Protein AF-A0A517XN67-F1 (afdb_monomer_lite)

Secondary structure (DSSP, 8-state):
----------------------------TT-EEEEETTEEEEE-TTS-HHHHHHHHHHHHHTTSSSSS--EEEEEEETTEEEEEEE--TTHHHHS-HHHHHHHHHHHHHHHSTT--EEEEEE-TT--EEEEE-----PPBP-EEEEEEE-TTSSSEEEEEEE-SSS-EEEEEEEE-TTT--EEEEEEEE-TT-EEEESGGGT----TT-EEEEE-TTSBPEEEE--

Structure (mmCIF, N/CA/C/O backbone):
data_AF-A0A517XN67-F1
#
_entry.id   AF-A0A517XN67-F1
#
loop_
_atom_site.group_PDB
_atom_site.id
_atom_site.type_symbol
_atom_site.label_atom_id
_atom_site.label_alt_id
_atom_site.label_comp_id
_atom_site.label_asym_id
_atom_site.label_entity_id
_atom_site.label_seq_id
_atom_site.pdbx_PDB_ins_code
_atom_site.Cartn_x
_atom_site.Cartn_y
_atom_site.Cartn_z
_atom_site.occupancy
_atom_site.B_iso_or_equiv
_atom_site.auth_seq_id
_atom_site.auth_comp_id
_atom_site.auth_asym_id
_atom_site.auth_atom_id
_atom_site.pdbx_PDB_model_num
ATOM 1 N N . MET A 1 1 ? -72.850 -42.204 54.762 1.00 41.69 1 MET A N 1
ATOM 2 C CA . MET A 1 1 ? -71.587 -41.624 54.257 1.00 41.69 1 MET A CA 1
ATOM 3 C C . MET A 1 1 ? -71.914 -40.260 53.651 1.00 41.69 1 MET A C 1
ATOM 5 O O . MET A 1 1 ? -72.648 -40.210 52.680 1.00 41.69 1 MET A O 1
ATOM 9 N N . THR A 1 2 ? -71.813 -39.203 54.468 1.00 39.69 2 THR A N 1
ATOM 10 C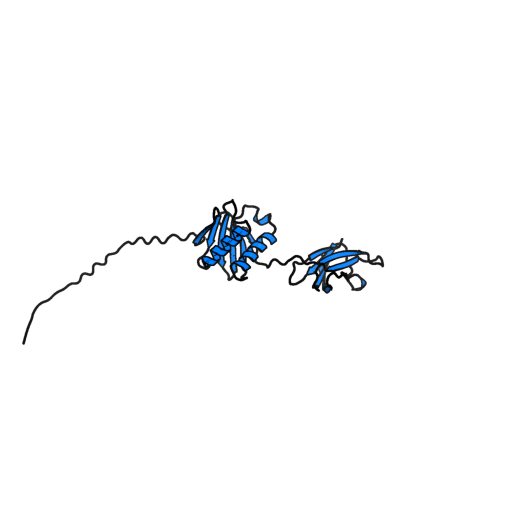 CA . THR A 1 2 ? -70.789 -38.121 54.404 1.00 39.69 2 THR A CA 1
ATOM 11 C C . THR A 1 2 ? -71.062 -37.097 53.288 1.00 39.69 2 THR A C 1
ATOM 13 O O . THR A 1 2 ? -70.914 -37.424 52.125 1.00 39.69 2 THR A O 1
ATOM 16 N N . ARG A 1 3 ? -71.603 -35.914 53.660 1.00 39.56 3 ARG A N 1
ATOM 17 C CA . ARG A 1 3 ? -70.968 -34.558 53.626 1.00 39.56 3 ARG A CA 1
ATOM 18 C C . ARG A 1 3 ? -70.771 -33.989 52.203 1.00 39.56 3 ARG A C 1
ATOM 20 O O . ARG A 1 3 ? -70.403 -34.718 51.311 1.00 39.56 3 ARG A O 1
ATOM 27 N N . ALA A 1 4 ? -70.885 -32.699 51.899 1.00 45.12 4 ALA A N 1
ATOM 28 C CA . ALA A 1 4 ? -71.257 -31.480 52.610 1.00 45.12 4 ALA A CA 1
ATOM 29 C C . ALA A 1 4 ? -71.407 -30.355 51.558 1.00 45.12 4 ALA A C 1
ATOM 31 O O . ALA A 1 4 ? -70.958 -30.469 50.423 1.00 45.12 4 ALA A O 1
ATOM 32 N N . ARG A 1 5 ? -72.051 -29.268 51.980 1.00 47.53 5 ARG A N 1
ATOM 33 C CA . ARG A 1 5 ? -72.329 -28.021 51.258 1.00 47.53 5 ARG A CA 1
ATOM 34 C C . ARG A 1 5 ? -71.080 -27.131 51.033 1.00 47.53 5 ARG A C 1
ATOM 36 O O . ARG A 1 5 ? -70.172 -27.175 51.857 1.00 47.53 5 ARG A O 1
ATOM 43 N N . ARG A 1 6 ? -71.253 -26.156 50.112 1.00 45.59 6 ARG A N 1
ATOM 44 C CA . ARG A 1 6 ? -70.823 -24.720 50.142 1.00 45.59 6 ARG A CA 1
ATOM 45 C C . ARG A 1 6 ? -69.558 -24.279 49.347 1.00 45.59 6 ARG A C 1
ATOM 47 O O . ARG A 1 6 ? -68.792 -25.140 48.943 1.00 45.59 6 ARG A O 1
ATOM 54 N N . PRO A 1 7 ? -69.429 -22.966 49.006 1.00 56.06 7 PRO A N 1
ATOM 55 C CA . PRO A 1 7 ? -69.171 -22.481 47.640 1.00 56.06 7 PRO A CA 1
ATOM 56 C C . PRO A 1 7 ? -67.960 -21.515 47.527 1.00 56.06 7 PRO A C 1
ATOM 58 O O . PRO A 1 7 ? -67.263 -21.283 48.504 1.00 56.06 7 PRO A O 1
ATOM 61 N N . ALA A 1 8 ? -67.822 -20.887 46.349 1.00 44.47 8 ALA A N 1
ATOM 62 C CA . ALA A 1 8 ? -67.200 -19.578 46.087 1.00 44.47 8 ALA A CA 1
ATOM 63 C C . ALA A 1 8 ? -65.688 -19.400 46.338 1.00 44.47 8 ALA A C 1
ATOM 65 O O . ALA A 1 8 ? -65.231 -19.350 47.472 1.00 44.47 8 ALA A O 1
ATOM 66 N N . ALA A 1 9 ? -64.949 -19.104 45.264 1.00 45.00 9 ALA A N 1
ATOM 67 C CA . ALA A 1 9 ? -63.814 -18.181 45.313 1.00 45.00 9 ALA A CA 1
ATOM 68 C C . ALA A 1 9 ? -63.556 -17.596 43.913 1.00 45.00 9 ALA A C 1
ATOM 70 O O . ALA A 1 9 ? -62.975 -18.238 43.042 1.00 45.00 9 ALA A O 1
ATOM 71 N N . LEU A 1 10 ? -64.033 -16.364 43.716 1.00 46.56 10 LEU A N 1
ATOM 72 C CA . LEU A 1 10 ? -63.522 -15.417 42.729 1.00 46.56 10 LEU A CA 1
ATOM 73 C C . LEU A 1 10 ? -62.012 -15.252 42.984 1.00 46.56 10 LEU A C 1
ATOM 75 O O . LEU A 1 10 ? -61.639 -14.833 44.079 1.00 46.56 10 LEU A O 1
ATOM 79 N N . LEU A 1 11 ? -61.155 -15.530 42.000 1.00 41.28 11 LEU A N 1
ATOM 80 C CA . LEU A 1 11 ? -59.767 -15.064 42.026 1.00 41.28 11 LEU A CA 1
ATOM 81 C C . LEU A 1 11 ? -59.618 -13.927 41.015 1.00 41.28 11 LEU A C 1
ATOM 83 O O . LEU A 1 11 ? -59.487 -14.132 39.811 1.00 41.28 11 LEU A O 1
ATOM 87 N N . LEU A 1 12 ? -59.688 -12.712 41.549 1.00 42.53 12 LEU A N 1
ATOM 88 C CA . LEU A 1 12 ? -59.342 -11.471 40.877 1.00 42.53 12 LEU A CA 1
ATOM 89 C C . LEU A 1 12 ? -57.806 -11.406 40.799 1.00 42.53 12 LEU A C 1
ATOM 91 O O . LEU A 1 12 ? -57.145 -11.048 41.772 1.00 42.53 12 LEU A O 1
ATOM 95 N N . ALA A 1 13 ? -57.223 -11.807 39.669 1.00 44.38 13 ALA A N 1
ATOM 96 C CA . ALA A 1 13 ? -55.797 -11.622 39.421 1.00 44.38 13 ALA A CA 1
ATOM 97 C C . ALA A 1 13 ? -55.542 -10.158 39.034 1.00 44.38 13 ALA A C 1
ATOM 99 O O . ALA A 1 13 ? -55.806 -9.726 37.912 1.00 44.38 13 ALA A O 1
ATOM 100 N N . LEU A 1 14 ? -55.067 -9.391 40.012 1.00 42.25 14 LEU A N 1
ATOM 101 C CA . LEU A 1 14 ? -54.621 -8.011 39.882 1.00 42.25 14 LEU A CA 1
ATOM 102 C C . LEU A 1 14 ? -53.356 -7.970 39.001 1.00 42.25 14 LEU A C 1
ATOM 104 O O . LEU A 1 14 ? 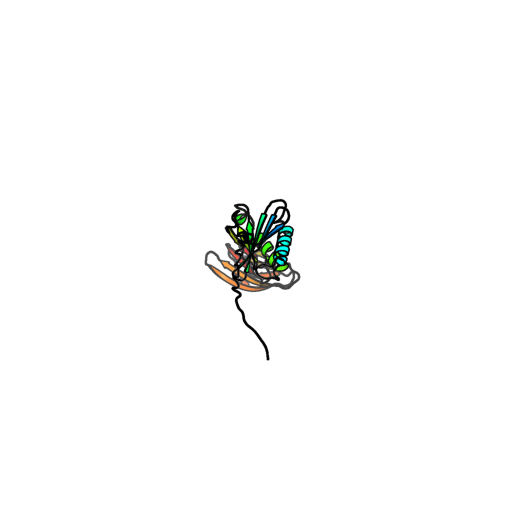-52.267 -8.326 39.449 1.00 42.25 14 LEU A O 1
ATOM 108 N N . LEU A 1 15 ? -53.498 -7.562 37.737 1.00 46.81 15 LEU A N 1
ATOM 109 C CA . LEU A 1 15 ? -52.374 -7.324 36.829 1.00 46.81 15 LEU A CA 1
ATOM 110 C C . LEU A 1 15 ? -51.690 -6.003 37.230 1.00 46.81 15 LEU A C 1
ATOM 112 O O . LEU A 1 15 ? -52.134 -4.916 36.861 1.00 46.81 15 LEU A O 1
ATOM 116 N N . LEU A 1 16 ? -50.623 -6.087 38.024 1.00 45.16 16 LEU A N 1
ATOM 117 C CA . LEU A 1 16 ? -49.748 -4.951 38.316 1.00 45.16 16 LEU A CA 1
ATOM 118 C C . LEU A 1 16 ? -48.910 -4.630 37.069 1.00 45.16 16 LEU A C 1
ATOM 120 O O . LEU A 1 16 ? -47.890 -5.262 36.800 1.00 45.16 16 LEU A O 1
ATOM 124 N N . LEU A 1 17 ? -49.353 -3.629 36.308 1.00 50.56 17 LEU A N 1
ATOM 125 C CA . LEU A 1 17 ? -48.533 -2.901 35.342 1.00 50.56 17 LEU A CA 1
ATOM 126 C C . LEU A 1 17 ? -47.424 -2.167 36.106 1.00 50.56 17 LEU A C 1
ATOM 128 O O . LEU A 1 17 ? -47.655 -1.100 36.670 1.00 50.56 17 LEU A O 1
ATOM 132 N N . ALA A 1 18 ? -46.219 -2.730 36.129 1.00 49.69 18 ALA A N 1
ATOM 133 C CA . ALA A 1 18 ? -45.030 -1.970 36.483 1.00 49.69 18 ALA A CA 1
ATOM 134 C C . ALA A 1 18 ? -44.578 -1.168 35.247 1.00 49.69 18 ALA A C 1
ATOM 136 O O . ALA A 1 18 ? -44.179 -1.782 34.254 1.00 49.69 18 ALA A O 1
ATOM 137 N N . PRO A 1 19 ? -44.579 0.179 35.270 1.00 48.94 19 PRO A N 1
ATOM 138 C CA . PRO A 1 19 ? -43.849 0.969 34.291 1.00 48.94 19 PRO A CA 1
ATOM 139 C C . PRO A 1 19 ? -42.363 0.904 34.659 1.00 48.94 19 PRO A C 1
ATOM 141 O O . PRO A 1 19 ? -41.779 1.834 35.211 1.00 48.94 19 PRO A O 1
ATOM 144 N N . GLY A 1 20 ? -41.744 -0.241 34.378 1.00 41.66 20 GLY A N 1
ATOM 145 C CA . GLY A 1 20 ? -40.298 -0.332 34.305 1.00 41.66 20 GLY A CA 1
ATOM 146 C C . GLY A 1 20 ? -39.856 0.441 33.073 1.00 41.66 20 GLY A C 1
ATOM 147 O O . GLY A 1 20 ? -39.854 -0.105 31.973 1.00 41.66 20 GLY A O 1
ATOM 148 N N . CYS A 1 21 ? -39.516 1.718 33.254 1.00 40.94 21 CYS A N 1
ATOM 149 C CA . CYS A 1 21 ? -38.735 2.503 32.307 1.00 40.94 21 CYS A CA 1
ATOM 150 C C . CYS A 1 21 ? -37.410 1.779 32.040 1.00 40.94 21 CYS A C 1
ATOM 152 O O . CYS A 1 21 ? -36.381 2.090 32.636 1.00 40.94 21 CYS A O 1
ATOM 154 N N . ASN A 1 22 ? -37.432 0.808 31.132 1.00 42.47 22 ASN A N 1
ATOM 155 C CA . ASN A 1 22 ? -36.242 0.207 30.570 1.00 42.47 22 ASN A CA 1
ATOM 156 C C . ASN A 1 22 ? -35.691 1.207 29.547 1.00 42.47 22 ASN A C 1
ATOM 158 O O . ASN A 1 22 ? -35.909 1.080 28.344 1.00 42.47 22 ASN A O 1
ATOM 162 N N . ARG A 1 23 ? -35.038 2.274 30.029 1.00 44.88 23 ARG A N 1
ATOM 163 C CA . ARG A 1 23 ? -34.132 3.046 29.178 1.00 44.88 23 ARG A CA 1
ATOM 164 C C . ARG A 1 23 ? -32.960 2.123 28.885 1.00 44.88 23 ARG A C 1
ATOM 166 O O . ARG A 1 23 ? -31.988 2.094 29.634 1.00 44.88 23 ARG A O 1
ATOM 173 N N . SER A 1 24 ? -33.079 1.354 27.806 1.00 48.66 24 SER A N 1
ATOM 174 C CA . SER A 1 24 ? -31.923 0.769 27.145 1.00 48.66 24 SER A CA 1
ATOM 175 C C . SER A 1 24 ? -30.873 1.878 27.008 1.00 48.66 24 SER A C 1
ATOM 177 O O . SER A 1 24 ? -31.243 2.985 26.593 1.00 48.66 24 SER A O 1
ATOM 179 N N . PRO A 1 25 ? -29.606 1.645 27.393 1.00 50.12 25 PRO A N 1
ATOM 180 C CA . PRO A 1 25 ? -28.555 2.615 27.139 1.00 50.12 25 PRO A CA 1
ATOM 181 C C . PRO A 1 25 ? -28.611 2.932 25.648 1.00 50.12 25 PRO A C 1
ATOM 183 O O . PRO A 1 25 ? -28.535 2.017 24.829 1.00 50.12 25 PRO A O 1
ATOM 186 N N . GLN A 1 26 ? -28.863 4.196 25.297 1.00 48.28 26 GLN A N 1
ATOM 187 C CA . GLN A 1 26 ? -28.894 4.604 23.898 1.00 48.28 26 GLN A CA 1
ATOM 188 C C . GLN A 1 26 ? -27.535 4.237 23.310 1.00 48.28 26 GLN A C 1
ATOM 190 O O . GLN A 1 26 ? -26.511 4.786 23.718 1.00 48.28 26 GLN A O 1
ATOM 195 N N . ALA A 1 27 ? -27.528 3.247 22.418 1.00 60.19 27 ALA A N 1
ATOM 196 C CA . ALA A 1 27 ? -26.329 2.852 21.709 1.00 60.19 27 ALA A CA 1
ATOM 197 C C . ALA A 1 27 ? -25.818 4.091 20.974 1.00 60.19 27 ALA A C 1
ATOM 199 O O . ALA A 1 27 ? -26.569 4.733 20.236 1.00 60.19 27 ALA A O 1
ATOM 200 N N . HIS A 1 28 ? -24.562 4.463 21.219 1.00 71.94 28 HIS A N 1
ATOM 201 C CA . HIS A 1 28 ? -23.949 5.559 20.484 1.00 71.94 28 HIS A CA 1
ATOM 202 C C . HIS A 1 28 ? -24.027 5.223 18.983 1.00 71.94 28 HIS A C 1
ATOM 204 O O . HIS A 1 28 ? -23.817 4.058 18.634 1.00 71.94 28 HIS A O 1
ATOM 210 N N . PRO A 1 29 ? -24.289 6.182 18.076 1.00 83.06 29 PRO A N 1
ATOM 211 C CA . PRO A 1 29 ? -24.413 5.892 16.641 1.00 83.06 29 PRO A CA 1
ATOM 212 C C . PRO A 1 29 ? -23.195 5.170 16.042 1.00 83.06 29 PRO A C 1
ATOM 214 O O . PRO A 1 29 ? -23.303 4.492 15.025 1.00 83.06 29 PRO A O 1
ATOM 217 N N . LEU A 1 30 ? -22.033 5.302 16.690 1.00 88.44 30 LEU A N 1
ATOM 218 C CA . LEU A 1 30 ? -20.778 4.662 16.291 1.00 88.44 30 LEU A CA 1
ATOM 219 C C . LEU A 1 30 ? -20.569 3.251 16.879 1.00 88.44 30 LEU A C 1
ATOM 221 O O . LEU A 1 30 ? -19.612 2.576 16.504 1.00 88.44 30 LEU A O 1
ATOM 225 N N . GLY A 1 31 ? -21.446 2.794 17.774 1.00 92.31 31 GLY A N 1
ATOM 226 C CA . GLY A 1 31 ? -21.342 1.514 18.471 1.00 92.31 31 GLY A CA 1
ATOM 227 C C . GLY A 1 31 ? -20.780 1.634 19.890 1.00 92.31 31 GLY A C 1
ATOM 228 O O . GLY A 1 31 ? -20.933 2.654 20.562 1.00 92.31 31 GLY A O 1
ATOM 229 N N . ASN A 1 32 ? -20.145 0.566 20.362 1.00 94.94 32 ASN A N 1
ATOM 230 C CA . ASN A 1 32 ? -19.577 0.488 21.703 1.00 94.94 32 ASN A CA 1
ATOM 231 C C . ASN A 1 32 ? -18.291 1.309 21.788 1.00 94.94 32 ASN A C 1
ATOM 233 O O . ASN A 1 32 ? -17.464 1.264 20.882 1.00 94.94 32 ASN A O 1
ATOM 237 N N . ARG A 1 33 ? -18.111 2.044 22.886 1.00 95.56 33 ARG A N 1
ATOM 238 C CA . ARG A 1 33 ? -16.957 2.923 23.098 1.00 95.56 33 ARG A CA 1
ATOM 239 C C . ARG A 1 33 ? -15.869 2.225 23.914 1.00 95.56 33 ARG A C 1
ATOM 241 O O . ARG A 1 33 ? -16.138 1.733 25.006 1.00 95.56 33 ARG A O 1
ATOM 248 N N . LEU A 1 34 ? -14.635 2.279 23.424 1.00 95.56 34 LEU A N 1
ATOM 249 C CA . LEU A 1 34 ? -13.415 1.841 24.094 1.00 95.56 34 LEU A CA 1
ATOM 250 C C . LEU A 1 34 ? -12.466 3.045 24.277 1.00 95.56 34 LEU A C 1
ATOM 252 O O . LEU A 1 34 ? -11.892 3.529 23.299 1.00 95.56 34 LEU A O 1
ATOM 256 N N . PRO A 1 35 ? -12.291 3.565 25.505 1.00 94.69 35 PRO A N 1
ATOM 257 C CA . PRO A 1 35 ? -11.362 4.663 25.759 1.00 94.69 35 PRO A CA 1
ATOM 258 C C . PRO A 1 35 ? -9.900 4.193 25.681 1.00 94.69 35 PRO A C 1
ATOM 260 O O . PRO A 1 35 ? -9.546 3.146 26.223 1.00 94.69 35 PRO A O 1
ATOM 263 N N . VAL A 1 36 ? -9.034 4.992 25.050 1.00 93.38 36 VAL A N 1
ATOM 264 C CA . VAL A 1 36 ? -7.599 4.711 24.877 1.00 93.38 36 VAL A CA 1
ATOM 265 C C . VAL A 1 36 ? -6.790 5.970 25.206 1.00 93.38 36 VAL A C 1
ATOM 267 O O . VAL A 1 36 ? -6.383 6.737 24.333 1.00 93.38 36 VAL A O 1
ATOM 270 N N . GLY A 1 37 ? -6.555 6.204 26.499 1.00 90.62 37 GLY A N 1
ATOM 271 C CA . GLY A 1 37 ? -5.912 7.436 26.967 1.00 90.62 37 GLY A CA 1
ATOM 272 C C . GLY A 1 37 ? -6.782 8.658 26.662 1.00 90.62 37 GLY A C 1
ATOM 273 O O . GLY A 1 37 ? -7.918 8.725 27.122 1.00 90.62 37 GLY A O 1
ATOM 274 N N . VAL A 1 38 ? -6.253 9.606 25.883 1.00 93.00 38 VAL A N 1
ATOM 275 C CA . VAL A 1 38 ? -6.995 10.793 25.406 1.00 93.00 38 VAL A CA 1
ATOM 276 C C . VAL A 1 38 ? -7.777 10.546 24.111 1.00 93.00 38 VAL A C 1
ATOM 278 O O . VAL A 1 38 ? -8.528 11.412 23.677 1.00 93.00 38 VAL A O 1
ATOM 281 N N . SER A 1 39 ? -7.576 9.390 23.476 1.00 95.31 39 SER A N 1
ATOM 282 C CA . SER A 1 39 ? -8.259 8.981 22.247 1.00 95.31 39 SER A CA 1
ATOM 283 C C . SER A 1 39 ? -9.386 7.997 22.550 1.00 95.31 39 SER A C 1
ATOM 285 O O . SER A 1 39 ? -9.465 7.421 23.639 1.00 95.31 39 SER A O 1
ATOM 287 N N . GLU A 1 40 ? -10.257 7.772 21.575 1.00 95.62 40 GLU A N 1
ATOM 288 C CA . GLU A 1 40 ? -11.356 6.822 21.697 1.00 95.62 40 GLU A CA 1
ATOM 289 C C . GLU A 1 40 ? -11.547 6.001 20.426 1.00 95.62 40 GLU A C 1
ATOM 291 O O . GLU A 1 40 ? -11.456 6.502 19.304 1.00 95.62 40 GLU A O 1
ATOM 296 N N . LEU A 1 41 ? -11.807 4.711 20.626 1.00 97.25 41 LEU A N 1
ATOM 297 C CA . LEU A 1 41 ? -12.141 3.769 19.574 1.00 97.25 41 LEU A CA 1
ATOM 298 C C . LEU A 1 41 ? -13.586 3.316 19.759 1.00 97.25 41 LEU A C 1
ATOM 300 O O . LEU A 1 41 ? -13.954 2.829 20.824 1.00 97.25 41 LEU A O 1
ATOM 304 N N . TYR A 1 42 ? -14.396 3.434 18.720 1.00 97.62 42 TYR A N 1
ATOM 305 C CA . TYR A 1 42 ? -15.724 2.841 18.667 1.00 97.62 42 TYR A CA 1
ATOM 306 C C . TYR A 1 42 ? -15.689 1.526 17.893 1.00 97.62 42 TYR A C 1
ATOM 308 O O . TYR A 1 42 ? -14.871 1.354 16.990 1.00 97.62 42 TYR A O 1
ATOM 316 N N . PHE A 1 43 ? -16.579 0.594 18.211 1.00 97.06 43 PHE A N 1
ATOM 317 C CA . PHE A 1 43 ? -16.726 -0.639 17.444 1.00 97.06 43 PHE A CA 1
ATOM 318 C C . PHE A 1 43 ? -18.184 -1.088 17.348 1.00 97.06 43 PHE A C 1
ATOM 320 O O . PHE A 1 43 ? -18.965 -0.946 18.293 1.00 97.06 43 PHE A O 1
ATOM 327 N N . THR A 1 44 ? -18.568 -1.605 16.182 1.00 95.94 44 THR A N 1
ATOM 328 C CA . THR A 1 44 ? -19.918 -2.133 15.936 1.00 95.94 44 THR A CA 1
ATOM 329 C C . THR A 1 44 ? -20.105 -3.515 16.560 1.00 95.94 44 THR A C 1
ATOM 331 O O . THR A 1 44 ? -19.137 -4.169 16.935 1.00 95.94 44 THR A O 1
ATOM 334 N N . ALA A 1 45 ? -21.353 -3.986 16.647 1.00 93.38 45 ALA A N 1
ATOM 335 C CA . ALA A 1 45 ? -21.676 -5.292 17.231 1.00 93.38 45 ALA A CA 1
ATOM 336 C C . ALA A 1 45 ? -20.999 -6.481 16.516 1.00 93.38 45 ALA A C 1
ATOM 338 O O . ALA A 1 45 ? -20.740 -7.497 17.151 1.00 93.38 45 ALA A O 1
ATOM 339 N N . ASP A 1 46 ? -20.670 -6.330 15.229 1.00 93.25 46 ASP A N 1
ATOM 340 C CA . ASP A 1 46 ? -19.990 -7.345 14.410 1.00 93.25 46 ASP A CA 1
ATOM 341 C C . ASP A 1 46 ? -18.469 -7.440 14.649 1.00 93.25 46 ASP A C 1
ATOM 343 O O . ASP A 1 46 ? -17.771 -8.160 13.936 1.00 93.25 46 ASP A O 1
ATOM 347 N N . VAL A 1 47 ? -17.931 -6.684 15.609 1.00 95.81 47 VAL A N 1
ATOM 348 C CA . VAL A 1 47 ? -16.514 -6.710 15.987 1.00 95.81 47 VAL A CA 1
ATOM 349 C C . VAL A 1 47 ? -16.409 -7.163 17.436 1.00 95.81 47 VAL A C 1
ATOM 351 O O . VAL A 1 47 ? -17.016 -6.565 18.328 1.00 95.81 47 VAL A O 1
ATOM 354 N N . GLU A 1 48 ? -15.624 -8.210 17.688 1.00 95.44 48 GLU A N 1
ATOM 355 C CA . GLU A 1 48 ? -15.418 -8.690 19.050 1.00 95.44 48 GLU A CA 1
ATOM 356 C C . GLU A 1 48 ? -14.677 -7.633 19.892 1.00 95.44 48 GLU A C 1
ATOM 358 O O . GLU A 1 48 ? -13.729 -7.003 19.410 1.00 95.44 48 GLU A O 1
ATOM 363 N N . PRO A 1 49 ? -15.038 -7.439 21.176 1.00 95.88 49 PRO A N 1
ATOM 364 C CA . PRO A 1 49 ? -14.350 -6.479 22.040 1.00 95.88 49 PRO A CA 1
ATOM 365 C C . PRO A 1 49 ? -12.839 -6.728 22.164 1.00 95.88 49 PRO A C 1
ATOM 367 O O . PRO A 1 49 ? -12.067 -5.779 22.305 1.00 95.88 49 PRO A O 1
ATOM 370 N N . ALA A 1 50 ? -12.412 -7.995 22.099 1.00 96.25 50 ALA A N 1
ATOM 371 C CA . ALA A 1 50 ? -11.000 -8.368 22.114 1.00 96.25 50 ALA A CA 1
ATOM 372 C C . ALA A 1 50 ? -10.265 -7.854 20.865 1.00 96.25 50 ALA A C 1
ATOM 374 O O . ALA A 1 50 ? -9.195 -7.254 20.991 1.00 96.25 50 ALA A O 1
ATOM 375 N N . ASP A 1 51 ? -10.874 -8.002 19.686 1.00 96.69 51 ASP A N 1
ATOM 376 C CA . ASP A 1 51 ? -10.326 -7.491 18.429 1.00 96.69 51 ASP A CA 1
ATOM 377 C C . ASP A 1 51 ? -10.270 -5.961 18.438 1.00 96.69 51 ASP A C 1
ATOM 379 O O . ASP A 1 51 ? -9.246 -5.380 18.086 1.00 96.69 51 ASP A O 1
ATOM 383 N N . ALA A 1 52 ? -11.321 -5.287 18.920 1.00 96.94 52 ALA A N 1
ATOM 384 C CA . ALA A 1 52 ? -11.314 -3.831 19.084 1.00 96.94 52 ALA A CA 1
ATOM 385 C C . ALA A 1 52 ? -10.173 -3.364 20.012 1.00 96.94 52 ALA A C 1
ATOM 387 O O . ALA A 1 52 ? -9.485 -2.383 19.719 1.00 96.94 52 ALA A O 1
ATOM 388 N N . GLY A 1 53 ? -9.916 -4.100 21.098 1.00 97.19 53 GLY A N 1
ATOM 389 C CA . GLY A 1 53 ? -8.767 -3.871 21.975 1.00 97.19 53 GLY A CA 1
ATOM 390 C C . GLY A 1 53 ? -7.421 -4.030 21.261 1.00 97.19 53 GLY A C 1
ATOM 391 O O . GLY A 1 53 ? -6.532 -3.190 21.427 1.00 97.19 53 GLY A O 1
ATOM 392 N N . ALA A 1 54 ? -7.279 -5.058 20.422 1.00 97.56 54 ALA A N 1
ATOM 393 C CA . ALA A 1 54 ? -6.083 -5.261 19.608 1.00 97.56 54 ALA A CA 1
ATOM 394 C C . ALA A 1 54 ? -5.880 -4.117 18.599 1.00 97.56 54 ALA A C 1
ATOM 396 O O . ALA A 1 54 ? -4.770 -3.593 18.484 1.00 97.56 54 ALA A O 1
ATOM 397 N N . VAL A 1 55 ? -6.951 -3.654 17.940 1.00 97.75 55 VAL A N 1
ATOM 398 C CA . VAL A 1 55 ? -6.885 -2.510 17.016 1.00 97.75 55 VAL A CA 1
ATOM 399 C C . VAL A 1 55 ? -6.423 -1.252 17.745 1.00 97.75 55 VAL A C 1
ATOM 401 O O . VAL A 1 55 ? -5.511 -0.572 17.277 1.00 97.75 55 VAL A O 1
ATOM 404 N N . ALA A 1 56 ? -6.986 -0.956 18.918 1.00 96.75 56 ALA A N 1
ATOM 405 C CA . ALA A 1 56 ? -6.555 0.176 19.737 1.00 96.75 56 ALA A CA 1
ATOM 406 C C . ALA A 1 56 ? -5.054 0.123 20.075 1.00 96.75 56 ALA A C 1
ATOM 408 O O . ALA A 1 56 ? -4.368 1.149 20.029 1.00 96.75 56 ALA A O 1
ATOM 409 N N . ALA A 1 57 ? -4.529 -1.066 20.387 1.00 96.50 57 ALA A N 1
ATOM 410 C CA . ALA A 1 57 ? -3.110 -1.261 20.668 1.00 96.50 57 ALA A CA 1
ATOM 411 C C . ALA A 1 57 ? -2.231 -0.995 19.432 1.00 96.50 57 ALA A C 1
ATOM 413 O O . ALA A 1 57 ? -1.207 -0.315 19.551 1.00 96.50 57 ALA A O 1
ATOM 414 N N . VAL A 1 58 ? -2.646 -1.460 18.247 1.00 96.62 58 VAL A N 1
ATOM 415 C CA . VAL A 1 58 ? -1.952 -1.178 16.978 1.00 96.62 58 VAL A CA 1
ATOM 416 C C . VAL A 1 58 ? -1.979 0.318 16.662 1.00 96.62 58 VAL A C 1
ATOM 418 O O . VAL A 1 58 ? -0.930 0.903 16.409 1.00 96.62 58 VAL A O 1
ATOM 421 N N . LEU A 1 59 ? -3.135 0.982 16.764 1.00 95.56 59 LEU A N 1
ATOM 422 C CA . LEU A 1 59 ? -3.256 2.424 16.498 1.00 95.56 59 LEU A CA 1
ATOM 423 C C . LEU A 1 59 ? -2.389 3.273 17.438 1.00 95.56 59 LEU A C 1
ATOM 425 O O . LEU A 1 59 ? -1.848 4.304 17.032 1.00 95.56 59 LEU A O 1
ATOM 429 N N . LYS A 1 60 ? -2.206 2.833 18.686 1.00 94.75 60 LYS A N 1
ATOM 430 C CA . LYS A 1 60 ? -1.266 3.454 19.625 1.00 94.75 60 LYS A CA 1
ATOM 431 C C . LYS A 1 60 ? 0.190 3.226 19.218 1.00 94.75 60 LYS A C 1
ATOM 433 O O . LYS A 1 60 ? 0.978 4.170 19.226 1.00 94.75 60 LYS A O 1
ATOM 438 N N . LYS A 1 61 ? 0.552 1.997 18.837 1.00 94.00 61 LYS A N 1
ATOM 439 C CA . LYS A 1 61 ? 1.905 1.641 18.370 1.00 94.00 61 LYS A CA 1
ATOM 440 C C . LYS A 1 61 ? 2.312 2.444 17.130 1.00 94.00 61 LYS A C 1
ATOM 442 O O . LYS A 1 61 ? 3.423 2.966 17.088 1.00 94.00 61 LYS A O 1
ATOM 447 N N . GLU A 1 62 ? 1.394 2.612 16.182 1.00 91.44 62 GLU A N 1
ATOM 448 C CA . GLU A 1 62 ? 1.584 3.396 14.952 1.00 91.44 62 GLU A CA 1
ATOM 449 C C . GLU A 1 62 ? 1.454 4.919 15.171 1.00 91.44 62 GLU A C 1
ATOM 451 O O . GLU A 1 62 ? 1.477 5.699 14.221 1.00 91.44 62 GLU A O 1
ATOM 456 N N . LYS A 1 63 ? 1.342 5.369 16.432 1.00 91.00 63 LYS A N 1
ATOM 457 C CA . LYS A 1 63 ? 1.268 6.783 16.843 1.00 91.00 63 LYS A CA 1
ATOM 458 C C . LYS A 1 63 ? 0.063 7.556 16.287 1.00 91.00 63 LYS A C 1
ATOM 460 O O . LYS A 1 63 ? 0.092 8.787 16.263 1.00 91.00 63 LYS A O 1
ATOM 465 N N . LEU A 1 64 ? -1.014 6.866 15.899 1.00 89.56 64 LEU A N 1
ATOM 466 C CA . LEU A 1 64 ? -2.308 7.511 15.631 1.00 89.56 64 LEU A CA 1
ATOM 467 C C . LEU A 1 64 ? -2.976 7.930 16.934 1.00 89.56 64 LEU A C 1
ATOM 469 O O . LEU A 1 64 ? -3.452 9.055 17.050 1.00 89.56 64 LEU A O 1
ATOM 473 N N . PHE A 1 65 ? -2.958 7.043 17.929 1.00 90.81 65 PHE A N 1
ATOM 474 C CA . PHE A 1 65 ? -3.354 7.367 19.295 1.00 90.81 65 PHE A CA 1
ATOM 475 C C . PHE A 1 65 ? -2.120 7.821 20.074 1.00 90.81 65 PHE A C 1
ATOM 477 O O . PHE A 1 65 ? -1.382 7.011 20.634 1.00 90.81 65 PHE A O 1
ATOM 484 N N . GLY A 1 66 ? -1.876 9.129 20.046 1.00 81.81 66 GLY A N 1
ATOM 485 C CA . GLY A 1 66 ? -0.783 9.788 20.761 1.00 81.81 66 GLY A CA 1
ATOM 486 C C . GLY A 1 66 ? -1.307 10.804 21.772 1.00 81.81 66 GLY A C 1
ATOM 487 O O . GLY A 1 66 ? -2.316 10.576 22.434 1.00 81.81 66 GLY A O 1
ATOM 488 N N . ASP A 1 67 ? -0.645 11.956 21.849 1.00 84.81 67 ASP A N 1
ATOM 489 C CA . ASP A 1 67 ? -0.970 13.016 22.818 1.00 84.81 67 ASP A CA 1
ATOM 490 C C . ASP A 1 67 ? -2.214 13.833 22.446 1.00 84.81 67 ASP A C 1
ATOM 492 O O . ASP A 1 67 ? -2.711 14.634 23.236 1.00 84.81 67 ASP A O 1
ATOM 496 N N . ARG A 1 68 ? -2.712 13.664 21.218 1.00 87.06 68 ARG A N 1
ATOM 497 C CA . ARG A 1 68 ? -3.891 14.374 20.719 1.00 87.06 68 ARG A CA 1
ATOM 498 C C . ARG A 1 68 ? -5.096 13.442 20.713 1.00 87.06 68 ARG A C 1
ATOM 500 O O . ARG A 1 68 ? -4.930 12.279 20.343 1.00 87.06 68 ARG A O 1
ATOM 507 N N . PRO A 1 69 ? -6.293 13.945 21.059 1.00 91.06 69 PRO A N 1
ATOM 508 C CA . PRO A 1 69 ? -7.505 13.154 20.963 1.00 91.06 69 PRO A CA 1
ATOM 509 C C . PRO A 1 69 ? -7.764 12.810 19.499 1.00 91.06 69 PRO A C 1
ATOM 511 O O . PRO A 1 69 ? -7.859 13.693 18.643 1.00 91.06 69 PRO A O 1
ATOM 514 N N . VAL A 1 70 ? -7.852 11.517 19.218 1.00 94.56 70 VAL A N 1
ATOM 515 C CA . VAL A 1 70 ? -8.278 10.987 17.928 1.00 94.56 70 VAL A CA 1
ATOM 516 C C . VAL A 1 70 ? -9.466 10.077 18.174 1.00 94.56 70 VAL A C 1
ATOM 518 O O . VAL A 1 70 ? -9.474 9.273 19.106 1.00 94.56 70 VAL A O 1
ATOM 521 N N . THR A 1 71 ? -10.464 10.217 17.313 1.00 96.38 71 THR A N 1
ATOM 522 C CA . THR A 1 71 ? -11.632 9.344 17.297 1.00 96.38 71 THR A CA 1
ATOM 523 C C . THR A 1 71 ? -11.462 8.365 16.150 1.00 96.38 71 THR A C 1
ATOM 525 O O . THR A 1 71 ? -11.223 8.772 15.011 1.00 96.38 71 THR A O 1
ATOM 528 N N . ALA A 1 72 ? -11.579 7.075 16.433 1.00 97.31 72 ALA A N 1
ATOM 529 C CA . ALA A 1 72 ? -11.614 6.044 15.408 1.00 97.31 72 ALA A CA 1
ATOM 530 C C . ALA A 1 72 ? -12.815 5.117 15.607 1.00 97.31 72 ALA A C 1
ATOM 532 O O . ALA A 1 72 ? -13.398 5.054 16.686 1.00 97.31 72 ALA A O 1
ATOM 533 N N . GLN A 1 73 ? -13.196 4.396 14.561 1.00 97.75 73 GLN A N 1
ATOM 534 C CA . GLN A 1 73 ? -14.245 3.390 14.582 1.00 97.75 73 GLN A CA 1
ATOM 535 C C . GLN A 1 73 ? -13.785 2.161 13.800 1.00 97.75 73 GLN A C 1
ATOM 537 O O . GLN A 1 73 ? -13.271 2.292 12.694 1.00 97.75 73 GLN A O 1
ATOM 542 N N . VAL A 1 74 ? -14.017 0.970 14.342 1.00 97.75 74 VAL A N 1
ATOM 543 C CA . VAL A 1 74 ? -13.872 -0.293 13.616 1.00 97.75 74 VAL A CA 1
ATOM 544 C C . VAL A 1 74 ? -15.246 -0.861 13.326 1.00 97.75 74 VAL A C 1
ATOM 546 O O . VAL A 1 74 ? -16.109 -0.908 14.203 1.00 97.75 74 VAL A O 1
ATOM 549 N N . ARG A 1 75 ? -15.456 -1.322 12.099 1.00 96.56 75 ARG A N 1
ATOM 550 C CA . ARG A 1 75 ? -16.665 -2.064 11.747 1.00 96.56 75 ARG A CA 1
ATOM 551 C C . ARG A 1 75 ? -16.367 -3.169 10.756 1.00 96.56 75 ARG A C 1
ATOM 553 O O . ARG A 1 75 ? -15.356 -3.125 10.060 1.00 96.56 75 ARG A O 1
ATOM 560 N N . TYR A 1 76 ? -17.271 -4.132 10.683 1.00 95.44 76 TYR A N 1
ATOM 561 C CA . TYR A 1 76 ? -17.262 -5.156 9.651 1.00 95.44 76 TYR A CA 1
ATOM 562 C C . TYR A 1 76 ? -18.448 -4.917 8.720 1.00 95.44 76 TYR A C 1
ATOM 564 O O . TYR A 1 76 ? -19.597 -4.960 9.149 1.00 95.44 76 TYR A O 1
ATOM 572 N N . LEU A 1 77 ? -18.180 -4.605 7.453 1.00 93.19 77 LEU A N 1
ATOM 573 C CA . LEU A 1 77 ? -19.211 -4.300 6.462 1.00 93.19 77 LEU A CA 1
ATOM 574 C C . LEU A 1 77 ? -18.800 -4.867 5.103 1.00 93.19 77 LEU A C 1
ATOM 576 O O . LEU A 1 77 ? -17.630 -4.839 4.737 1.00 93.19 77 LEU A O 1
ATOM 580 N N . ASN A 1 78 ? -19.752 -5.405 4.337 1.00 90.00 78 ASN A N 1
ATOM 581 C CA . ASN A 1 78 ? -19.492 -5.947 2.994 1.00 90.00 78 ASN A CA 1
ATOM 582 C C . ASN A 1 78 ? -18.336 -6.967 2.948 1.00 90.00 78 ASN A C 1
ATOM 584 O O . ASN A 1 78 ? -17.565 -7.015 1.990 1.00 90.00 78 ASN A O 1
ATOM 588 N N . ARG A 1 79 ? -18.233 -7.800 3.992 1.00 89.88 79 ARG A N 1
ATOM 589 C CA . ARG A 1 79 ? -17.188 -8.822 4.169 1.00 89.88 79 ARG A CA 1
ATOM 590 C C . ARG A 1 79 ? -15.762 -8.272 4.316 1.00 89.88 79 ARG A C 1
ATOM 592 O O . ARG A 1 79 ? -14.803 -9.015 4.105 1.00 89.88 79 ARG A O 1
ATOM 599 N N . ARG A 1 80 ? -15.611 -6.996 4.670 1.00 93.31 80 ARG A N 1
ATOM 600 C CA . ARG A 1 80 ? -14.322 -6.340 4.909 1.00 93.31 80 ARG A CA 1
ATOM 601 C C . ARG A 1 80 ? -14.355 -5.617 6.247 1.00 93.31 80 ARG A C 1
ATOM 603 O O . ARG A 1 80 ? -15.400 -5.125 6.676 1.00 93.31 80 ARG A O 1
ATOM 610 N N . TYR A 1 81 ? -13.208 -5.574 6.910 1.00 97.25 81 TYR A N 1
ATOM 611 C CA . TYR A 1 81 ? -13.045 -4.701 8.060 1.00 97.25 81 TYR A CA 1
ATOM 612 C C . TYR A 1 81 ? -12.760 -3.289 7.567 1.00 97.25 81 TYR A C 1
ATOM 614 O O . TYR A 1 81 ? -12.006 -3.089 6.616 1.00 97.25 81 TYR A O 1
ATOM 622 N N . GLU A 1 82 ? -13.345 -2.309 8.235 1.00 97.50 82 GLU A N 1
ATOM 623 C CA . GLU A 1 82 ? -13.067 -0.903 8.004 1.00 97.50 82 GLU A CA 1
ATOM 624 C C . GLU A 1 82 ? -12.537 -0.290 9.296 1.00 97.50 82 GLU A C 1
ATOM 626 O O . GLU A 1 82 ? -13.201 -0.345 10.334 1.00 97.50 82 GLU A O 1
ATOM 631 N N . VAL A 1 83 ? -11.361 0.328 9.222 1.00 97.88 83 VAL A N 1
ATOM 632 C CA . VAL A 1 83 ? -10.835 1.207 10.267 1.00 97.88 83 VAL A CA 1
ATOM 633 C C . VAL A 1 83 ? -11.066 2.639 9.814 1.00 97.88 83 VAL A C 1
ATOM 635 O O . VAL A 1 83 ? -10.419 3.140 8.897 1.00 97.88 83 VAL A O 1
ATOM 638 N N . ARG A 1 84 ? -12.019 3.305 10.451 1.00 97.75 84 ARG A N 1
ATOM 639 C CA . ARG A 1 84 ? -12.396 4.691 10.183 1.00 97.75 84 ARG A CA 1
ATOM 640 C C . ARG A 1 84 ? -11.689 5.583 11.186 1.00 97.75 84 ARG A C 1
ATOM 642 O O . ARG A 1 84 ? -11.805 5.356 12.383 1.00 97.75 84 ARG A O 1
ATOM 649 N N . VAL A 1 85 ? -10.948 6.577 10.721 1.00 96.81 85 VAL A N 1
ATOM 650 C CA . VAL A 1 85 ? -10.170 7.478 11.577 1.00 96.81 85 VAL A CA 1
ATOM 651 C C . VAL A 1 85 ? -10.541 8.909 11.240 1.00 96.81 85 VAL A C 1
ATOM 653 O O . VAL A 1 85 ? -10.484 9.304 10.075 1.00 96.81 85 VAL A O 1
ATOM 656 N N . VAL A 1 86 ? -10.898 9.687 12.260 1.00 96.19 86 VAL A N 1
ATOM 657 C CA . VAL A 1 86 ? -11.067 11.133 12.122 1.00 96.19 86 VAL A CA 1
ATOM 658 C C . VAL A 1 86 ? -9.699 11.757 11.883 1.00 96.19 86 VAL A C 1
ATOM 660 O O . VAL A 1 86 ? -8.783 11.622 12.699 1.00 96.19 86 VAL A O 1
ATOM 663 N N . VAL A 1 87 ? -9.559 12.445 10.757 1.00 94.06 87 VAL A N 1
ATOM 664 C CA . VAL A 1 87 ? -8.349 13.171 10.387 1.00 94.06 87 VAL A CA 1
ATOM 665 C C . VAL A 1 87 ? -8.641 14.662 10.295 1.00 94.06 87 VAL A C 1
ATOM 667 O O . VAL A 1 87 ? -9.775 15.095 10.118 1.00 94.06 87 VAL A O 1
ATOM 670 N N . ARG A 1 88 ? -7.593 15.476 10.415 1.00 90.00 88 ARG A N 1
ATOM 671 C CA . ARG A 1 88 ? -7.714 16.915 10.162 1.00 90.00 88 ARG A CA 1
ATOM 672 C C . ARG A 1 88 ? -7.923 17.157 8.675 1.00 90.00 88 ARG A C 1
ATOM 674 O O . ARG A 1 88 ? -7.315 16.462 7.864 1.00 90.00 88 ARG A O 1
ATOM 681 N N . ALA A 1 89 ? -8.687 18.189 8.337 1.00 86.75 89 ALA A N 1
ATOM 682 C CA . ALA A 1 89 ? -8.846 18.622 6.954 1.00 86.75 89 ALA A CA 1
ATOM 683 C C . ALA A 1 89 ? -7.478 18.826 6.272 1.00 86.75 89 ALA A C 1
ATOM 685 O O . ALA A 1 89 ? -6.584 19.472 6.826 1.00 86.75 89 ALA A O 1
ATOM 686 N N . GLY A 1 90 ? -7.308 18.237 5.090 1.00 84.25 90 GLY A N 1
ATOM 687 C CA . GLY A 1 90 ? -6.071 18.236 4.312 1.00 84.25 90 GLY A CA 1
ATOM 688 C C . GLY A 1 90 ? -5.121 17.076 4.636 1.00 84.25 90 GLY A C 1
ATOM 689 O O . GLY A 1 90 ? -4.212 16.792 3.848 1.00 84.25 9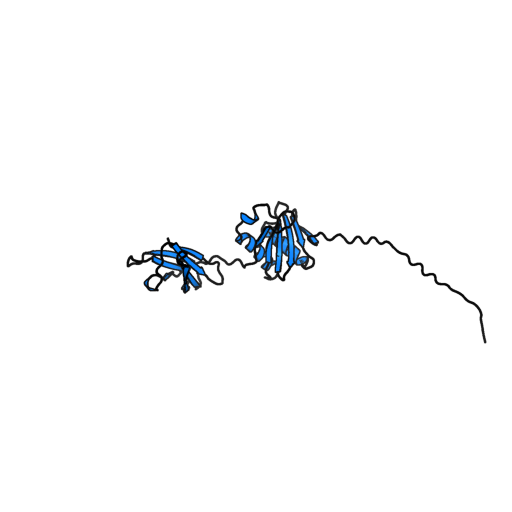0 GLY A O 1
ATOM 690 N N . ALA A 1 91 ? -5.294 16.362 5.754 1.00 83.38 91 ALA A N 1
ATOM 691 C CA . ALA A 1 91 ? -4.465 15.198 6.091 1.00 83.38 91 ALA A CA 1
ATOM 692 C C . ALA A 1 91 ? -4.747 13.997 5.171 1.00 83.38 91 ALA A C 1
ATOM 694 O O . ALA A 1 91 ? -3.848 13.203 4.889 1.00 83.38 91 ALA A O 1
ATOM 695 N N . GLU A 1 92 ? -5.971 13.895 4.651 1.00 84.12 92 GLU A N 1
ATOM 696 C CA . GLU A 1 92 ? -6.385 12.873 3.686 1.00 84.12 92 GLU A CA 1
ATOM 697 C C . GLU A 1 92 ? -5.671 12.981 2.333 1.00 84.12 92 GLU A C 1
ATOM 699 O O . GLU A 1 92 ? -5.578 11.990 1.602 1.00 84.12 92 GLU A O 1
ATOM 704 N N . SER A 1 93 ? -5.136 14.166 2.028 1.00 85.00 93 SER A N 1
ATOM 705 C CA . SER A 1 93 ? -4.437 14.478 0.780 1.00 85.00 93 SER A CA 1
ATOM 706 C C . SER A 1 93 ? -2.924 14.645 0.964 1.00 85.00 93 SER A C 1
ATOM 708 O O . SER A 1 93 ? -2.157 14.300 0.069 1.00 85.00 93 SER A O 1
ATOM 710 N N . SER A 1 94 ? -2.479 15.149 2.119 1.00 83.81 94 SER A N 1
ATOM 711 C CA . SER A 1 94 ? -1.065 15.474 2.379 1.00 83.81 94 SER A CA 1
ATOM 712 C C . SER A 1 94 ? -0.197 14.281 2.786 1.00 83.81 94 SER A C 1
ATOM 714 O O . SER A 1 94 ? 1.017 14.318 2.587 1.00 83.81 94 SER A O 1
ATOM 716 N N . ILE A 1 95 ? -0.784 13.216 3.338 1.00 85.75 95 ILE A N 1
ATOM 717 C CA . ILE A 1 95 ? -0.046 12.006 3.721 1.00 85.75 95 ILE A CA 1
ATOM 718 C C . ILE A 1 95 ? -0.060 11.002 2.565 1.00 85.75 95 ILE A C 1
ATOM 720 O O . ILE A 1 95 ? -1.113 10.677 2.013 1.00 85.75 95 ILE A O 1
ATOM 724 N N . HIS A 1 96 ? 1.117 10.466 2.225 1.00 88.06 96 HIS A N 1
ATOM 725 C CA . HIS A 1 96 ? 1.250 9.478 1.157 1.00 88.06 96 HIS A CA 1
ATOM 726 C C . HIS A 1 96 ? 0.401 8.219 1.454 1.00 88.06 96 HIS A C 1
ATOM 728 O O . HIS A 1 96 ? 0.515 7.664 2.551 1.00 88.06 96 HIS A O 1
ATOM 734 N N . PRO A 1 97 ? -0.394 7.696 0.496 1.00 88.50 97 PRO A N 1
ATOM 735 C CA . PRO A 1 97 ? -1.302 6.562 0.726 1.00 88.50 97 PRO A CA 1
ATOM 736 C C . PRO A 1 97 ? -0.632 5.313 1.305 1.00 88.50 97 PRO A C 1
ATOM 738 O O . PRO A 1 97 ? -1.250 4.586 2.076 1.00 88.50 97 PRO A O 1
ATOM 741 N N . ARG A 1 98 ? 0.650 5.087 0.984 1.00 88.31 98 ARG A N 1
ATOM 742 C CA . A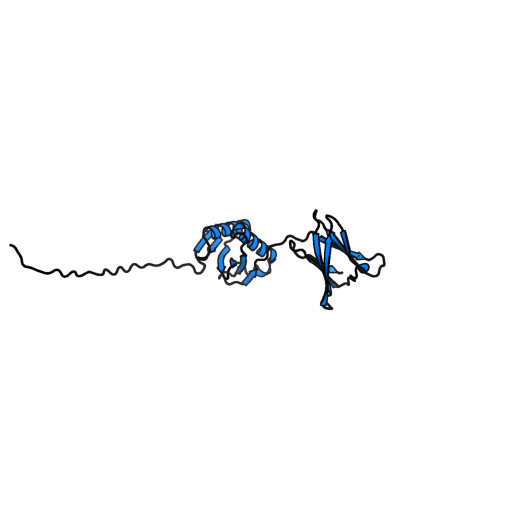RG A 1 98 ? 1.450 3.973 1.525 1.00 88.31 98 ARG A CA 1
ATOM 743 C C . ARG A 1 98 ? 1.497 3.961 3.058 1.00 88.31 98 ARG A C 1
ATOM 745 O O . ARG A 1 98 ? 1.442 2.884 3.638 1.00 88.31 98 ARG A O 1
ATOM 752 N N . ALA A 1 99 ? 1.544 5.127 3.707 1.00 90.06 99 ALA A N 1
ATOM 753 C CA . ALA A 1 99 ? 1.538 5.208 5.169 1.00 90.06 99 ALA A CA 1
ATOM 754 C C . ALA A 1 99 ? 0.200 4.722 5.753 1.00 90.06 99 ALA A C 1
ATOM 756 O O . ALA A 1 99 ? 0.180 3.953 6.709 1.00 90.06 99 ALA A O 1
ATOM 757 N N . TRP A 1 100 ? -0.919 5.093 5.125 1.00 92.81 100 TRP A N 1
ATOM 758 C CA . TRP A 1 100 ? -2.245 4.615 5.518 1.00 92.81 100 TRP A CA 1
ATOM 759 C C . TRP A 1 100 ? -2.437 3.120 5.256 1.00 92.81 100 TRP A C 1
ATOM 761 O O . TRP A 1 100 ? -2.998 2.420 6.097 1.00 92.81 100 TRP A O 1
ATOM 771 N N . ARG A 1 101 ? -1.918 2.601 4.137 1.00 93.44 101 ARG A N 1
ATOM 772 C CA . ARG A 1 101 ? -1.937 1.156 3.859 1.00 93.44 101 ARG A CA 1
ATOM 773 C C . ARG A 1 101 ? -1.150 0.357 4.894 1.00 93.44 101 ARG A C 1
ATOM 775 O O . ARG A 1 101 ? -1.614 -0.702 5.294 1.00 93.44 101 ARG A O 1
ATOM 782 N N . ALA A 1 102 ? -0.011 0.872 5.362 1.00 92.44 102 ALA A N 1
ATOM 783 C CA . ALA A 1 102 ? 0.782 0.207 6.395 1.00 92.44 102 ALA A CA 1
ATOM 784 C C . ALA A 1 102 ? -0.012 0.020 7.700 1.00 92.44 102 ALA A C 1
ATOM 786 O O . ALA A 1 102 ? 0.094 -1.025 8.338 1.00 92.44 102 ALA A O 1
ATOM 787 N N . ILE A 1 103 ? -0.869 0.986 8.053 1.00 94.19 103 ILE A N 1
ATOM 788 C CA . ILE A 1 103 ? -1.789 0.868 9.194 1.00 94.19 103 ILE A CA 1
ATOM 789 C C . ILE A 1 103 ? -2.822 -0.234 8.935 1.00 94.19 103 ILE A C 1
ATOM 791 O O . ILE A 1 103 ? -3.015 -1.103 9.785 1.00 94.19 103 ILE A O 1
ATOM 795 N N . GLY A 1 104 ? -3.459 -0.229 7.759 1.00 95.62 104 GLY A N 1
ATOM 796 C CA . GLY A 1 104 ? -4.412 -1.271 7.364 1.00 95.62 104 GLY A CA 1
ATOM 797 C C . GLY A 1 104 ? -3.793 -2.672 7.389 1.00 95.62 104 GLY A C 1
ATOM 798 O O . GLY A 1 104 ? -4.397 -3.605 7.910 1.00 95.62 104 GLY A O 1
ATOM 799 N N . GLU A 1 105 ? -2.557 -2.822 6.911 1.00 94.50 105 GLU A N 1
ATOM 800 C CA . GLU A 1 105 ? -1.816 -4.084 6.961 1.00 94.50 105 GLU A CA 1
ATOM 801 C C . GLU A 1 105 ? -1.461 -4.511 8.385 1.00 94.50 105 GLU A C 1
ATOM 803 O O . GLU A 1 105 ? -1.639 -5.680 8.731 1.00 94.50 105 GLU A O 1
ATOM 808 N N . ALA A 1 106 ? -0.996 -3.584 9.226 1.00 94.88 106 ALA A N 1
ATOM 809 C CA . ALA A 1 106 ? -0.699 -3.883 10.621 1.00 94.88 106 ALA A CA 1
ATOM 810 C C . ALA A 1 106 ? -1.947 -4.384 11.356 1.00 94.88 106 ALA A C 1
ATOM 812 O O . ALA A 1 106 ? -1.897 -5.425 12.003 1.00 94.88 106 ALA A O 1
ATOM 813 N N . VAL A 1 107 ? -3.083 -3.705 11.184 1.00 96.81 107 VAL A N 1
ATOM 814 C CA . VAL A 1 107 ? -4.360 -4.123 11.774 1.00 96.81 107 VAL A CA 1
ATOM 815 C C . VAL A 1 107 ? -4.843 -5.453 11.186 1.00 96.81 107 VAL A C 1
ATOM 817 O O . VAL A 1 107 ? -5.268 -6.342 11.920 1.00 96.81 107 VAL A O 1
ATOM 820 N N . SER A 1 108 ? -4.742 -5.630 9.869 1.00 96.56 108 SER A N 1
ATOM 821 C CA . SER A 1 108 ? -5.118 -6.875 9.194 1.00 96.56 108 SER A CA 1
ATOM 822 C C . SER A 1 108 ? -4.369 -8.074 9.773 1.00 96.56 108 SER A C 1
ATOM 824 O O . SER A 1 108 ? -4.984 -9.061 10.182 1.00 96.56 108 SER A O 1
ATOM 826 N N . ARG A 1 109 ? -3.041 -7.970 9.857 1.00 94.88 109 ARG A N 1
ATOM 827 C CA . ARG A 1 109 ? -2.163 -9.033 10.345 1.00 94.88 109 ARG A CA 1
ATOM 828 C C . ARG A 1 109 ? -2.332 -9.276 11.843 1.00 94.88 109 ARG A C 1
ATOM 830 O O . ARG A 1 109 ? -2.480 -10.426 12.248 1.00 94.88 109 ARG A O 1
ATOM 837 N N . ASP A 1 110 ? -2.316 -8.211 12.642 1.00 95.81 110 ASP A N 1
ATOM 838 C CA . ASP A 1 110 ? -2.180 -8.309 14.098 1.00 95.81 110 ASP A CA 1
ATOM 839 C C . ASP A 1 110 ? -3.542 -8.449 14.809 1.00 95.81 110 ASP A C 1
ATOM 841 O O . ASP A 1 110 ? -3.587 -8.938 15.936 1.00 95.81 110 ASP A O 1
ATOM 845 N N . CYS A 1 111 ? -4.652 -8.058 14.167 1.00 96.56 111 CYS A N 1
ATOM 846 C CA . CYS A 1 111 ? -5.997 -8.097 14.759 1.00 96.56 111 CYS A CA 1
ATOM 847 C C . CYS A 1 111 ? -6.947 -9.060 14.035 1.00 96.56 111 CYS A C 1
ATOM 849 O O . CYS A 1 111 ? -7.751 -9.714 14.684 1.00 96.56 111 CYS A O 1
ATOM 851 N N . PHE A 1 112 ? -6.848 -9.193 12.707 1.00 96.06 112 PHE A N 1
ATOM 852 C CA . PHE A 1 112 ? -7.856 -9.911 11.908 1.00 96.06 112 PHE A CA 1
ATOM 853 C C . PHE A 1 112 ? -7.316 -11.102 11.109 1.00 96.06 112 PHE A C 1
ATOM 855 O O . PHE A 1 112 ? -7.923 -11.515 10.116 1.00 96.06 112 PHE A O 1
ATOM 862 N N . ARG A 1 113 ? -6.183 -11.678 11.535 1.00 93.62 113 ARG A N 1
ATOM 863 C CA . ARG A 1 113 ? -5.577 -12.895 10.950 1.00 93.62 113 ARG A CA 1
ATOM 864 C C . ARG A 1 113 ? -5.355 -12.794 9.431 1.00 93.62 113 ARG A C 1
ATOM 866 O O . ARG A 1 113 ? -5.529 -13.769 8.705 1.00 93.62 113 ARG A O 1
ATOM 873 N N . GLY A 1 114 ? -4.997 -11.605 8.950 1.00 92.25 114 GLY A N 1
ATOM 874 C CA . GLY A 1 114 ? -4.771 -11.319 7.531 1.00 92.25 114 GLY A CA 1
ATOM 875 C C . GLY A 1 114 ? -6.032 -10.977 6.731 1.00 92.25 114 GLY A C 1
ATOM 876 O O . GLY A 1 114 ? -5.954 -10.836 5.512 1.00 92.25 114 GLY A O 1
ATOM 877 N N . SER A 1 115 ? -7.195 -10.825 7.375 1.00 94.50 115 SER A N 1
ATOM 878 C CA . SER A 1 115 ? -8.408 -10.359 6.688 1.00 94.50 115 SER A CA 1
ATOM 879 C C . SER A 1 115 ? -8.224 -8.921 6.181 1.00 94.50 115 SER A C 1
ATOM 881 O O . SER A 1 115 ? -7.653 -8.110 6.911 1.00 94.50 115 SER A O 1
ATOM 883 N N . PRO A 1 116 ? -8.707 -8.561 4.977 1.00 94.88 116 PRO A N 1
ATOM 884 C CA . PRO A 1 116 ? -8.559 -7.212 4.430 1.00 94.88 116 PRO A CA 1
ATOM 885 C C . PRO A 1 116 ? -9.156 -6.120 5.326 1.00 94.88 116 PRO A C 1
ATOM 887 O O . PRO A 1 116 ? -10.301 -6.240 5.771 1.00 94.88 116 PRO A O 1
ATOM 890 N N . VAL A 1 117 ? -8.387 -5.047 5.534 1.00 97.38 117 VAL A N 1
ATOM 891 C CA . VAL A 1 117 ? -8.781 -3.872 6.326 1.00 97.38 117 VAL A CA 1
ATOM 892 C C . VAL A 1 117 ? -8.643 -2.605 5.495 1.00 97.38 117 VAL A C 1
ATOM 894 O O . VAL A 1 117 ? -7.529 -2.166 5.202 1.00 97.38 117 VAL A O 1
ATOM 897 N N . ASP A 1 118 ? -9.772 -2.007 5.138 1.00 97.19 118 ASP A N 1
ATOM 898 C CA . ASP A 1 118 ? -9.796 -0.705 4.482 1.00 97.19 118 ASP A CA 1
ATOM 899 C C . ASP A 1 118 ? -9.635 0.403 5.526 1.00 97.19 118 ASP A C 1
ATOM 901 O O . ASP A 1 118 ? -10.215 0.344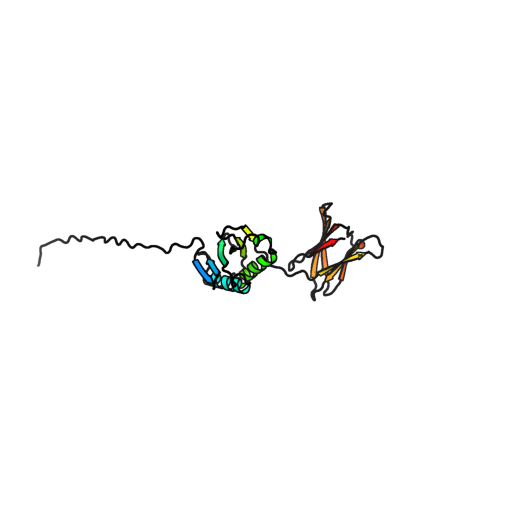 6.614 1.00 97.19 118 ASP A O 1
ATOM 905 N N . VAL A 1 119 ? -8.861 1.438 5.200 1.00 97.19 119 VAL A N 1
ATOM 906 C CA . VAL A 1 119 ? -8.685 2.605 6.073 1.00 97.19 119 VAL A CA 1
ATOM 907 C C . VAL A 1 119 ? -9.498 3.769 5.522 1.00 97.19 119 VAL A C 1
ATOM 909 O O . VAL A 1 119 ? -9.258 4.252 4.418 1.00 97.19 119 VAL A O 1
ATOM 912 N N . HIS A 1 120 ? -10.473 4.232 6.295 1.00 97.50 120 HIS A N 1
ATOM 913 C CA . HIS A 1 120 ? -11.363 5.327 5.930 1.00 97.50 120 HIS A CA 1
ATOM 914 C C . HIS A 1 120 ? -10.940 6.591 6.669 1.00 97.50 120 HIS A C 1
ATOM 916 O O . HIS A 1 120 ? -11.058 6.685 7.889 1.00 97.50 120 HIS A O 1
ATOM 922 N N . LEU A 1 121 ? -10.483 7.587 5.924 1.00 97.00 121 LEU A N 1
ATOM 923 C CA . LEU A 1 121 ? -10.147 8.900 6.457 1.00 97.00 121 LEU A CA 1
ATOM 924 C C . LEU A 1 121 ? -11.432 9.717 6.512 1.00 97.00 121 LEU A C 1
ATOM 926 O O . LEU A 1 121 ? -12.098 9.878 5.488 1.00 97.00 121 LEU A O 1
ATOM 930 N N . CYS A 1 122 ? -11.810 10.162 7.704 1.00 96.88 122 CYS A N 1
ATOM 931 C CA . CYS A 1 122 ? -13.096 10.797 7.968 1.00 96.88 122 CYS A CA 1
ATOM 932 C C . CYS A 1 122 ? -12.930 12.208 8.543 1.00 96.88 122 CYS A C 1
ATOM 934 O O . CYS A 1 122 ? -11.877 12.534 9.089 1.00 96.88 122 CYS A O 1
ATOM 936 N N . ASP A 1 123 ? -13.974 13.023 8.436 1.00 95.50 123 ASP A N 1
ATOM 937 C CA . ASP A 1 123 ? -14.086 14.293 9.158 1.00 95.50 123 ASP A CA 1
ATOM 938 C C . ASP A 1 123 ? -14.497 14.090 10.629 1.00 95.50 123 ASP A C 1
ATOM 940 O O . ASP A 1 123 ? -14.626 12.962 11.112 1.00 95.50 123 ASP A O 1
ATOM 944 N N . GLU A 1 124 ? -14.706 15.189 11.356 1.00 93.44 124 GLU A N 1
ATOM 945 C CA . GLU A 1 124 ? -15.095 15.186 12.774 1.00 93.44 124 GLU A CA 1
ATOM 946 C C . GLU A 1 124 ? -16.460 14.527 13.032 1.00 93.44 124 GLU A C 1
ATOM 948 O O . GLU A 1 124 ? -16.720 14.058 14.140 1.00 93.44 124 GLU A O 1
ATOM 953 N N . GLN A 1 125 ? -17.321 14.446 12.016 1.00 92.62 125 GLN A N 1
ATOM 954 C CA . GLN A 1 125 ? -18.640 13.817 12.069 1.00 92.62 125 GLN A CA 1
ATOM 955 C C . GLN A 1 125 ? -18.603 12.349 11.613 1.00 92.62 125 GLN A C 1
ATOM 957 O O . GLN A 1 125 ? -19.656 11.728 11.459 1.00 92.62 125 GLN A O 1
ATOM 962 N N . MET A 1 126 ? -17.410 11.772 11.416 1.00 94.69 126 MET A N 1
ATOM 963 C CA . MET A 1 126 ? -17.210 10.423 10.877 1.00 94.69 126 MET A CA 1
ATOM 964 C C . MET A 1 126 ? -17.732 10.236 9.441 1.00 94.69 126 MET A C 1
ATOM 966 O O . MET A 1 126 ? -17.918 9.093 9.003 1.00 94.69 126 MET A O 1
ATOM 970 N N . ALA A 1 127 ? -17.925 11.309 8.669 1.00 94.62 127 ALA A N 1
ATOM 971 C CA . ALA A 1 127 ? -18.193 11.205 7.240 1.00 94.62 127 ALA A CA 1
ATOM 972 C C . ALA A 1 127 ? -16.885 10.924 6.489 1.00 94.62 127 ALA A C 1
ATOM 974 O O . ALA A 1 127 ? -15.851 11.541 6.733 1.00 94.62 127 ALA A O 1
ATOM 975 N N . THR A 1 128 ? -16.903 9.938 5.592 1.00 96.25 128 THR A N 1
ATOM 976 C CA . THR A 1 128 ? -15.693 9.491 4.893 1.00 96.25 128 THR A CA 1
ATOM 977 C C . THR A 1 128 ? -15.283 10.502 3.824 1.00 96.25 128 THR A C 1
ATOM 979 O O . THR A 1 128 ? -16.017 10.723 2.867 1.00 96.25 128 THR A O 1
ATOM 982 N N . LEU A 1 129 ? -14.079 11.052 3.964 1.00 96.12 129 LEU A N 1
ATOM 983 C CA . LEU A 1 129 ? -13.430 11.935 2.995 1.00 96.12 129 LEU A CA 1
ATOM 984 C C . LEU A 1 129 ? -12.677 11.131 1.929 1.00 96.12 129 LEU A C 1
ATOM 986 O O . LEU A 1 129 ? -12.692 11.475 0.749 1.00 96.12 129 LEU A O 1
ATOM 990 N N . ARG A 1 130 ? -12.011 10.043 2.340 1.00 96.06 130 ARG A N 1
ATOM 991 C CA . ARG A 1 130 ? -11.211 9.190 1.452 1.00 96.06 130 ARG A CA 1
ATOM 992 C C . ARG A 1 130 ? -11.156 7.755 1.960 1.00 96.06 130 ARG A C 1
ATOM 994 O O . ARG A 1 130 ? -10.962 7.524 3.149 1.00 96.06 130 ARG A O 1
ATOM 1001 N N . VAL A 1 131 ? -11.251 6.794 1.044 1.00 95.94 131 VAL A N 1
ATOM 1002 C CA . VAL A 1 131 ? -11.013 5.373 1.330 1.00 95.94 131 VAL A CA 1
ATOM 1003 C C . VAL A 1 131 ? -9.633 4.983 0.813 1.00 95.94 131 VAL A C 1
ATOM 1005 O O . VAL A 1 131 ? -9.293 5.256 -0.339 1.00 95.94 131 VAL A O 1
ATOM 1008 N N . ILE A 1 132 ? -8.841 4.348 1.669 1.00 95.44 132 ILE A N 1
ATOM 1009 C CA . ILE A 1 132 ? -7.589 3.684 1.323 1.00 95.44 132 ILE A CA 1
ATOM 1010 C C . ILE A 1 132 ? -7.879 2.180 1.338 1.00 95.44 132 ILE A C 1
ATOM 1012 O O . ILE A 1 132 ? -7.993 1.601 2.423 1.00 95.44 132 ILE A O 1
ATOM 1016 N N . PRO A 1 133 ? -8.064 1.549 0.166 1.00 94.56 133 PRO A N 1
ATOM 1017 C CA . PRO A 1 133 ? -8.370 0.130 0.113 1.00 94.56 133 PRO A CA 1
ATOM 1018 C C . PRO A 1 133 ? -7.194 -0.693 0.644 1.00 94.56 133 PRO A C 1
ATOM 1020 O O . PRO A 1 133 ? -6.029 -0.319 0.479 1.00 94.56 133 PRO A O 1
ATOM 1023 N N . PHE A 1 134 ? -7.505 -1.833 1.255 1.00 92.38 134 PHE A N 1
ATOM 1024 C CA . PHE A 1 134 ? -6.507 -2.816 1.641 1.00 92.38 134 PHE A CA 1
ATOM 1025 C C . PHE A 1 134 ? -5.773 -3.334 0.407 1.00 92.38 134 PHE A C 1
ATOM 1027 O O . PHE A 1 134 ? -6.341 -4.048 -0.426 1.00 92.38 134 PHE A O 1
ATOM 1034 N N . GLU A 1 135 ? -4.489 -3.019 0.354 1.00 85.94 135 GLU A N 1
ATOM 1035 C CA . GLU A 1 135 ? -3.512 -3.611 -0.543 1.00 85.94 135 GLU A CA 1
ATOM 1036 C C . GLU A 1 135 ? -2.295 -3.961 0.323 1.00 85.94 135 GLU A C 1
ATOM 1038 O O . GLU A 1 135 ? -1.800 -3.073 1.027 1.00 85.94 135 GLU A O 1
ATOM 1043 N N . PRO A 1 136 ? -1.805 -5.213 0.303 1.00 80.06 136 PRO A N 1
ATOM 1044 C CA . PRO A 1 136 ? -0.594 -5.582 1.032 1.00 80.06 136 PRO A CA 1
ATOM 1045 C C . PRO A 1 136 ? 0.571 -4.656 0.656 1.00 80.06 136 PRO A C 1
ATOM 1047 O O . PRO A 1 136 ? 0.857 -4.481 -0.535 1.00 80.06 136 PRO A O 1
ATOM 1050 N N . VAL A 1 137 ? 1.246 -4.054 1.643 1.00 83.44 137 VAL A N 1
ATOM 1051 C CA . VAL A 1 137 ? 2.407 -3.197 1.390 1.00 83.44 137 VAL A CA 1
ATOM 1052 C C . VAL A 1 137 ? 3.573 -4.095 1.019 1.00 83.44 137 VAL A C 1
ATOM 1054 O O . VAL A 1 137 ? 4.235 -4.709 1.852 1.00 83.44 137 VAL A O 1
ATOM 1057 N N . ARG A 1 138 ? 3.836 -4.170 -0.280 1.00 86.75 138 ARG A N 1
ATOM 1058 C CA . ARG A 1 138 ? 4.992 -4.896 -0.788 1.00 86.75 138 ARG A CA 1
ATOM 1059 C C . ARG A 1 138 ? 6.277 -4.093 -0.534 1.00 86.75 138 ARG A C 1
ATOM 1061 O O . ARG A 1 138 ? 6.249 -2.862 -0.609 1.00 86.75 138 ARG A O 1
ATOM 1068 N N . PRO A 1 139 ? 7.403 -4.757 -0.222 1.00 90.25 139 PRO A N 1
ATOM 1069 C CA . PRO A 1 139 ? 8.705 -4.104 -0.152 1.00 90.25 139 PRO A CA 1
ATOM 1070 C C . PRO A 1 139 ? 9.112 -3.521 -1.508 1.00 90.25 139 PRO A C 1
ATOM 1072 O O . PRO A 1 139 ? 8.635 -3.958 -2.558 1.00 90.25 139 PRO A O 1
ATOM 1075 N N . ASP A 1 140 ? 10.044 -2.574 -1.487 1.00 92.81 140 ASP A N 1
ATOM 1076 C CA . ASP A 1 140 ? 10.610 -2.006 -2.709 1.00 92.81 140 ASP A CA 1
ATOM 1077 C C . ASP A 1 140 ? 11.377 -3.093 -3.474 1.00 92.81 140 ASP A C 1
ATOM 1079 O O . ASP A 1 140 ? 12.091 -3.906 -2.876 1.00 92.81 140 ASP A O 1
ATOM 1083 N N . LEU A 1 141 ? 11.232 -3.121 -4.800 1.00 96.44 141 LEU A N 1
ATOM 1084 C CA . LEU A 1 141 ? 11.949 -4.071 -5.643 1.00 96.44 141 LEU A CA 1
ATOM 1085 C C . LEU A 1 141 ? 13.464 -3.793 -5.570 1.00 96.44 141 LEU A C 1
ATOM 1087 O O . LEU A 1 141 ? 13.887 -2.708 -5.972 1.00 96.44 141 LEU A O 1
ATOM 1091 N N . PRO A 1 142 ? 14.309 -4.751 -5.128 1.00 97.19 142 PRO A N 1
ATOM 1092 C CA . PRO A 1 142 ? 15.757 -4.560 -5.014 1.00 97.19 142 PRO A CA 1
ATOM 1093 C C . PRO A 1 142 ? 16.441 -4.703 -6.382 1.00 97.19 142 PRO A C 1
ATOM 1095 O O . PRO A 1 142 ? 17.332 -5.532 -6.574 1.00 97.19 142 PRO A O 1
ATOM 1098 N N . VAL A 1 143 ? 15.983 -3.924 -7.359 1.00 97.75 143 VAL A N 1
ATOM 1099 C CA . VAL A 1 143 ? 16.548 -3.837 -8.702 1.00 97.75 143 VAL A CA 1
ATOM 1100 C C . VAL A 1 143 ? 16.897 -2.384 -8.972 1.00 97.75 143 VAL A C 1
ATOM 1102 O O . VAL A 1 143 ? 16.080 -1.491 -8.785 1.00 97.75 143 VAL A O 1
ATOM 1105 N N . ARG A 1 144 ? 18.110 -2.142 -9.458 1.00 97.38 144 ARG A N 1
ATOM 1106 C CA . ARG A 1 144 ? 18.521 -0.839 -9.974 1.00 97.38 144 ARG A CA 1
ATOM 1107 C C . ARG A 1 144 ? 18.522 -0.886 -11.491 1.00 97.38 144 ARG A C 1
ATOM 1109 O O . ARG A 1 144 ? 19.155 -1.766 -12.072 1.00 97.38 144 ARG A O 1
ATOM 1116 N N . VAL A 1 145 ? 17.852 0.076 -12.118 1.00 97.00 145 V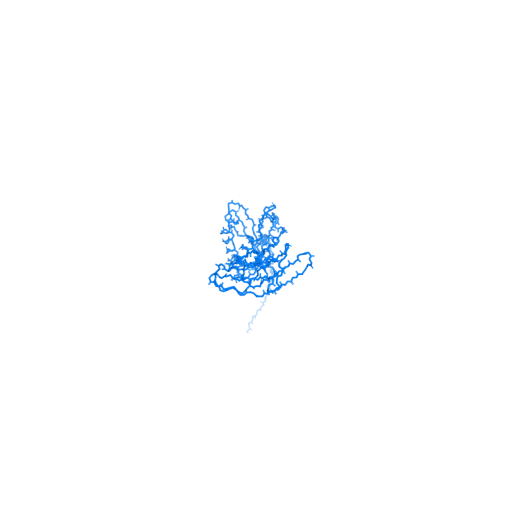AL A N 1
ATOM 1117 C CA . VAL A 1 145 ? 17.867 0.249 -13.574 1.00 97.00 145 VAL A CA 1
ATOM 1118 C C . VAL A 1 145 ? 18.765 1.429 -13.917 1.00 97.00 145 VAL A C 1
ATOM 1120 O O . VAL A 1 145 ? 18.550 2.537 -13.428 1.00 97.00 145 VAL A O 1
ATOM 1123 N N . THR A 1 146 ? 19.775 1.199 -14.751 1.00 95.94 146 THR A N 1
ATOM 1124 C CA . THR A 1 146 ? 20.614 2.259 -15.322 1.00 95.94 146 THR A CA 1
ATOM 1125 C C . THR A 1 146 ? 20.570 2.196 -16.837 1.00 95.94 146 THR A C 1
ATOM 1127 O O . THR A 1 146 ? 20.481 1.118 -17.418 1.00 95.94 146 THR A O 1
ATOM 1130 N N . LEU A 1 147 ? 20.637 3.352 -17.493 1.00 93.69 147 LEU A N 1
ATOM 1131 C CA . LEU A 1 147 ? 20.711 3.429 -18.947 1.00 93.69 147 LEU A CA 1
ATOM 1132 C C . LEU A 1 147 ? 22.109 3.856 -19.373 1.00 93.69 147 LEU A C 1
ATOM 1134 O O . LEU A 1 147 ? 22.689 4.779 -18.804 1.00 93.69 147 LEU A O 1
ATOM 1138 N N . ARG A 1 148 ? 22.639 3.196 -20.400 1.00 90.62 148 ARG A N 1
ATOM 1139 C CA . ARG A 1 148 ? 23.912 3.564 -21.026 1.00 90.62 148 ARG A CA 1
ATOM 1140 C C . ARG A 1 148 ? 23.790 3.579 -22.541 1.00 90.62 148 ARG A C 1
ATOM 1142 O O . ARG A 1 148 ? 22.919 2.925 -23.110 1.00 90.62 148 ARG A O 1
ATOM 1149 N N . ARG A 1 149 ? 24.704 4.284 -23.209 1.00 88.94 149 ARG A N 1
ATOM 1150 C CA . ARG A 1 149 ? 24.835 4.196 -24.669 1.00 88.94 149 ARG A CA 1
ATOM 1151 C C . ARG A 1 149 ? 25.354 2.812 -25.069 1.00 88.94 149 ARG A C 1
ATOM 1153 O O . ARG A 1 149 ? 26.218 2.237 -24.400 1.00 88.94 149 ARG A O 1
ATOM 1160 N N . SER A 1 150 ? 24.810 2.281 -26.158 1.00 85.38 150 SER A N 1
ATOM 1161 C CA . SER A 1 150 ? 25.328 1.082 -26.821 1.00 85.38 150 SER A CA 1
ATOM 1162 C C . SER A 1 150 ? 26.723 1.345 -27.397 1.00 85.38 150 SER A C 1
ATOM 1164 O O . SER A 1 150 ? 27.050 2.470 -27.776 1.00 85.38 150 SER A O 1
ATOM 1166 N N . ALA A 1 151 ? 27.543 0.294 -27.495 1.00 78.31 151 ALA A N 1
ATOM 1167 C CA . ALA A 1 151 ? 28.899 0.397 -28.043 1.00 78.31 151 ALA A CA 1
ATOM 1168 C C . ALA A 1 151 ? 28.912 0.847 -29.520 1.00 78.31 151 ALA A C 1
ATOM 1170 O O . ALA A 1 151 ? 29.845 1.516 -29.947 1.00 78.31 151 ALA A O 1
ATOM 1171 N N . GLY A 1 152 ? 27.851 0.536 -30.275 1.00 74.81 152 GLY A N 1
ATOM 1172 C CA . GLY A 1 152 ? 27.651 0.978 -31.662 1.00 74.81 152 GLY A CA 1
ATOM 1173 C C . GLY A 1 152 ? 27.021 2.370 -31.817 1.00 74.81 152 GLY A C 1
ATOM 1174 O O . GLY A 1 152 ? 26.692 2.759 -32.931 1.00 74.81 152 GLY A O 1
ATOM 1175 N N . GLY A 1 153 ? 26.800 3.113 -30.726 1.00 66.38 153 GLY A N 1
ATOM 1176 C CA . GLY A 1 153 ? 26.431 4.535 -30.748 1.00 66.38 153 GLY A CA 1
ATOM 1177 C C . GLY A 1 153 ? 24.983 4.887 -31.123 1.00 66.38 153 GLY A C 1
ATOM 1178 O O . GLY A 1 153 ? 24.587 6.032 -30.918 1.00 66.38 153 GLY A O 1
ATOM 1179 N N . GLY A 1 154 ? 24.182 3.941 -31.625 1.00 75.12 154 GLY A N 1
ATOM 1180 C CA . GLY A 1 154 ? 22.842 4.218 -32.170 1.00 75.12 154 GLY A CA 1
ATOM 1181 C C . GLY A 1 154 ? 21.658 4.059 -31.207 1.00 75.12 154 GLY A C 1
ATOM 1182 O O . GLY A 1 154 ? 20.555 4.492 -31.529 1.00 75.12 154 GLY A O 1
ATOM 1183 N N . SER A 1 155 ? 21.843 3.432 -30.043 1.00 83.00 155 SER A N 1
ATOM 1184 C CA . SER A 1 155 ? 20.740 3.170 -29.103 1.00 83.00 155 SER A CA 1
ATOM 1185 C C . SER A 1 155 ? 21.167 3.204 -27.637 1.00 83.00 155 SER A C 1
ATOM 1187 O O . SER A 1 155 ? 22.360 3.127 -27.321 1.00 83.00 155 SER A O 1
ATOM 1189 N N . LEU A 1 156 ? 20.184 3.255 -26.739 1.00 90.00 156 LEU A N 1
ATOM 1190 C CA . LEU A 1 156 ? 20.377 2.993 -25.316 1.00 90.00 156 LEU A CA 1
ATOM 1191 C C . LEU A 1 156 ? 20.287 1.489 -25.015 1.00 90.00 156 LEU A C 1
ATOM 1193 O O . LEU A 1 156 ? 19.686 0.716 -25.766 1.00 90.00 156 LEU A O 1
ATOM 1197 N N . VAL A 1 157 ? 20.915 1.102 -23.911 1.00 91.56 157 VAL A N 1
ATOM 1198 C CA . VAL A 1 157 ? 20.859 -0.224 -23.294 1.00 91.56 157 VAL A CA 1
ATOM 1199 C C . VAL A 1 157 ? 20.443 -0.017 -21.844 1.00 91.56 157 VAL A C 1
ATOM 1201 O O . VAL A 1 157 ? 21.071 0.774 -21.134 1.00 91.56 157 VAL A O 1
ATOM 1204 N N . ALA A 1 158 ? 19.394 -0.712 -21.414 1.00 94.38 158 ALA A N 1
ATOM 1205 C CA . ALA A 1 158 ? 19.000 -0.760 -20.016 1.00 94.38 158 ALA A CA 1
ATOM 1206 C C . ALA A 1 158 ? 19.772 -1.880 -19.314 1.00 94.38 158 ALA A C 1
ATOM 1208 O O . ALA A 1 158 ? 19.833 -3.012 -19.796 1.00 94.38 158 ALA A O 1
ATOM 1209 N N . GLN A 1 159 ? 20.363 -1.552 -18.173 1.00 95.44 159 GLN A N 1
ATOM 1210 C CA . GLN A 1 159 ? 21.059 -2.482 -17.300 1.00 95.44 159 GLN A CA 1
ATOM 1211 C C . GLN A 1 159 ? 20.206 -2.687 -16.052 1.00 95.44 159 GLN A C 1
ATOM 1213 O O . GLN A 1 159 ? 19.942 -1.742 -15.309 1.00 95.44 159 GLN A O 1
ATOM 1218 N N . TYR A 1 160 ? 19.797 -3.927 -15.818 1.00 96.75 160 TYR A N 1
ATOM 1219 C CA . TYR A 1 160 ? 19.026 -4.346 -14.658 1.00 96.75 160 TYR A CA 1
ATOM 1220 C C . TYR A 1 160 ? 19.976 -5.013 -13.675 1.00 96.75 160 TYR A C 1
ATOM 1222 O O . TYR A 1 160 ? 20.430 -6.136 -13.898 1.00 96.75 160 TYR A O 1
ATOM 1230 N N . ARG A 1 161 ? 20.308 -4.318 -12.589 1.00 97.62 161 ARG A N 1
ATOM 1231 C CA . ARG A 1 161 ? 21.140 -4.858 -11.515 1.00 97.62 161 ARG A CA 1
ATOM 1232 C C . ARG A 1 161 ? 20.254 -5.368 -10.392 1.00 97.62 161 ARG A C 1
ATOM 1234 O O . ARG A 1 161 ? 19.549 -4.582 -9.771 1.00 97.62 161 ARG A O 1
ATOM 1241 N N . ASN A 1 162 ? 20.335 -6.657 -10.092 1.00 98.00 162 ASN A N 1
ATOM 1242 C CA . ASN A 1 162 ? 19.717 -7.224 -8.899 1.00 98.00 162 ASN A CA 1
ATOM 1243 C C . ASN A 1 162 ? 20.600 -6.920 -7.685 1.00 98.00 162 ASN A C 1
ATOM 1245 O O . ASN A 1 162 ? 21.763 -7.306 -7.648 1.00 98.00 162 ASN A O 1
ATOM 1249 N N . GLU A 1 163 ? 20.066 -6.221 -6.692 1.00 97.81 163 GLU A N 1
ATOM 1250 C CA . GLU A 1 163 ? 20.786 -5.860 -5.467 1.00 97.81 163 GLU A CA 1
ATOM 1251 C C . GLU A 1 163 ? 20.566 -6.874 -4.337 1.00 97.81 163 GLU A C 1
ATOM 1253 O O . GLU A 1 163 ? 21.186 -6.775 -3.280 1.00 97.81 163 GLU A O 1
ATOM 1258 N N . SER A 1 164 ? 19.723 -7.882 -4.552 1.00 96.62 164 SER A N 1
ATOM 1259 C CA . SER A 1 164 ? 19.458 -8.939 -3.581 1.00 96.62 164 SER A CA 1
ATOM 1260 C C . SER A 1 164 ? 20.442 -10.112 -3.697 1.00 96.62 164 SER A C 1
ATOM 1262 O O . SER A 1 164 ? 21.187 -10.258 -4.669 1.00 96.62 164 SER A O 1
ATOM 1264 N N . ALA A 1 165 ? 20.436 -10.975 -2.679 1.00 96.50 165 ALA A N 1
ATOM 1265 C CA . ALA A 1 165 ? 21.188 -12.232 -2.659 1.00 96.50 165 ALA A CA 1
ATOM 1266 C C . ALA A 1 165 ? 20.424 -13.415 -3.289 1.00 96.50 165 ALA A C 1
ATOM 1268 O O . ALA A 1 165 ? 20.912 -14.541 -3.251 1.00 96.50 165 ALA A O 1
ATOM 1269 N N . ARG A 1 166 ? 19.234 -13.180 -3.859 1.00 96.38 166 ARG A N 1
ATOM 1270 C CA . ARG A 1 166 ? 18.391 -14.216 -4.470 1.00 96.38 166 ARG A CA 1
ATOM 1271 C C . ARG A 1 166 ? 18.195 -13.959 -5.956 1.00 96.38 166 ARG A C 1
ATOM 1273 O O . ARG A 1 166 ? 18.257 -12.817 -6.398 1.00 96.38 166 ARG A O 1
ATOM 1280 N N . THR A 1 167 ? 17.942 -15.013 -6.722 1.00 96.69 167 THR A N 1
ATOM 1281 C CA . THR A 1 167 ? 17.520 -14.874 -8.120 1.00 96.69 167 THR A CA 1
ATOM 1282 C C . THR A 1 167 ? 16.137 -14.232 -8.161 1.00 96.69 167 THR A C 1
ATOM 1284 O O . THR A 1 167 ? 15.268 -14.603 -7.372 1.00 96.69 167 THR A O 1
ATOM 1287 N N . LEU A 1 168 ? 15.928 -13.285 -9.074 1.00 97.31 168 LEU A N 1
ATOM 1288 C CA . LEU A 1 168 ? 14.634 -12.638 -9.287 1.00 97.31 168 LEU A CA 1
ATOM 1289 C C . LEU A 1 168 ? 14.165 -12.887 -10.718 1.00 97.31 168 LEU A C 1
ATOM 1291 O O . LEU A 1 168 ? 14.908 -12.628 -11.658 1.00 97.31 168 LEU A O 1
ATOM 1295 N N . SER A 1 169 ? 12.930 -13.357 -10.882 1.00 96.50 169 SER A N 1
ATOM 1296 C CA . SER A 1 169 ? 12.264 -13.408 -12.185 1.00 96.50 169 SER A CA 1
ATOM 1297 C C . SER A 1 169 ? 11.298 -12.235 -12.266 1.00 96.50 169 SER A C 1
ATOM 1299 O O . SER A 1 169 ? 10.243 -12.257 -11.634 1.00 96.50 169 SER A O 1
ATOM 1301 N N . VAL A 1 170 ? 11.676 -11.192 -12.996 1.00 97.19 170 VAL A N 1
ATOM 1302 C CA . VAL A 1 170 ? 10.907 -9.946 -13.091 1.00 97.19 170 VAL A CA 1
ATOM 1303 C C . VAL A 1 170 ? 10.232 -9.828 -14.451 1.00 97.19 170 VAL A C 1
ATOM 1305 O O . VAL A 1 170 ? 10.769 -10.282 -15.457 1.00 97.19 170 VAL A O 1
ATOM 1308 N N . ALA A 1 171 ? 9.065 -9.196 -14.495 1.00 96.94 171 ALA A N 1
ATOM 1309 C CA . ALA A 1 171 ? 8.451 -8.756 -15.739 1.00 96.94 171 ALA A CA 1
ATOM 1310 C C . ALA A 1 171 ? 8.915 -7.327 -16.032 1.00 96.94 171 ALA A C 1
ATOM 1312 O O . ALA A 1 171 ? 8.630 -6.406 -15.269 1.00 96.94 171 ALA A O 1
ATOM 1313 N N . VAL A 1 172 ? 9.637 -7.138 -17.131 1.00 96.25 172 VAL A N 1
ATOM 1314 C CA . VAL A 1 172 ? 10.059 -5.824 -17.613 1.00 96.25 172 VAL A CA 1
ATOM 1315 C C . VAL A 1 172 ? 9.099 -5.389 -18.704 1.00 96.25 172 VAL A C 1
ATOM 1317 O O . VAL A 1 172 ? 8.930 -6.095 -19.695 1.00 96.25 172 VAL A O 1
ATOM 1320 N N . THR A 1 173 ? 8.497 -4.219 -18.538 1.00 95.19 173 THR A N 1
ATOM 1321 C CA . THR A 1 173 ? 7.587 -3.610 -19.504 1.00 95.19 173 THR A CA 1
ATOM 1322 C C . THR A 1 173 ? 8.137 -2.266 -19.948 1.00 95.19 173 THR A C 1
ATOM 1324 O O . THR A 1 173 ? 8.410 -1.407 -19.120 1.00 95.19 173 THR A O 1
ATOM 1327 N N . VAL A 1 174 ? 8.278 -2.066 -21.254 1.00 93.62 174 VAL A N 1
ATOM 1328 C CA . VAL A 1 174 ? 8.548 -0.750 -21.840 1.00 93.62 174 VAL A CA 1
ATOM 1329 C C . VAL A 1 174 ? 7.263 -0.206 -22.425 1.00 93.62 174 VAL A C 1
ATOM 1331 O O . VAL A 1 174 ? 6.508 -0.936 -23.073 1.00 93.62 174 VAL A O 1
ATOM 1334 N N . ARG A 1 175 ? 7.007 1.078 -22.193 1.00 93.38 175 ARG A N 1
ATOM 1335 C CA . ARG A 1 175 ? 5.858 1.796 -22.733 1.00 93.38 175 ARG A CA 1
ATOM 1336 C C . ARG A 1 175 ? 6.306 3.110 -23.350 1.00 93.38 175 ARG A C 1
ATOM 1338 O O . ARG A 1 175 ? 6.973 3.898 -22.688 1.00 93.38 175 ARG A O 1
ATOM 1345 N N . ASN A 1 176 ? 5.862 3.365 -24.574 1.00 89.81 176 ASN A N 1
ATOM 1346 C CA . ASN A 1 176 ? 5.928 4.683 -25.181 1.00 89.81 176 ASN A CA 1
ATOM 1347 C C . ASN A 1 176 ? 4.600 5.410 -24.905 1.00 89.81 176 ASN A C 1
ATOM 1349 O O . ASN A 1 176 ? 3.560 4.995 -25.429 1.00 89.81 176 ASN A O 1
ATOM 1353 N N . PRO A 1 177 ? 4.583 6.460 -24.071 1.00 86.62 177 PRO A N 1
ATOM 1354 C CA . PRO A 1 177 ? 3.342 7.145 -23.719 1.00 86.62 177 PRO A CA 1
ATOM 1355 C C . PRO A 1 177 ? 2.727 7.900 -24.906 1.00 86.62 177 PRO A C 1
ATOM 1357 O O . PRO A 1 177 ? 1.509 8.039 -24.959 1.00 86.62 177 PRO A O 1
ATOM 1360 N N . THR A 1 178 ? 3.540 8.335 -25.874 1.00 86.38 178 THR A N 1
ATOM 1361 C CA . THR A 1 178 ? 3.096 9.108 -27.045 1.00 86.38 178 THR A CA 1
ATOM 1362 C C . THR A 1 178 ? 2.358 8.248 -28.067 1.00 86.38 178 THR A C 1
ATOM 1364 O O . THR A 1 178 ? 1.344 8.670 -28.613 1.00 86.38 178 THR A O 1
ATOM 1367 N N . THR A 1 179 ? 2.856 7.041 -28.345 1.00 87.56 179 THR A N 1
ATOM 1368 C CA . THR A 1 179 ? 2.254 6.127 -29.332 1.00 87.56 179 THR A CA 1
ATOM 1369 C C . THR A 1 179 ? 1.346 5.077 -28.700 1.00 87.56 179 THR A C 1
ATOM 1371 O O . THR A 1 179 ? 0.642 4.369 -29.414 1.00 87.56 179 THR A O 1
ATOM 1374 N N . GLY A 1 180 ? 1.384 4.929 -27.373 1.00 87.44 180 GLY A N 1
ATOM 1375 C CA . GLY A 1 180 ? 0.690 3.865 -26.647 1.00 87.44 180 GLY A CA 1
ATOM 1376 C C . GLY A 1 180 ? 1.315 2.477 -26.823 1.00 87.44 180 GLY A C 1
ATOM 1377 O O . GLY A 1 180 ? 0.814 1.516 -26.241 1.00 87.44 180 GLY A O 1
ATOM 1378 N N . ALA A 1 181 ? 2.404 2.349 -27.589 1.00 87.56 181 ALA A N 1
ATOM 1379 C CA . ALA A 1 181 ? 3.081 1.075 -27.794 1.00 87.56 181 ALA A CA 1
ATOM 1380 C C . ALA A 1 181 ? 3.648 0.542 -26.471 1.00 87.56 181 ALA A C 1
ATOM 1382 O O . ALA A 1 181 ? 4.252 1.286 -25.695 1.00 87.56 181 ALA A O 1
ATOM 1383 N N . SER A 1 182 ? 3.485 -0.757 -26.226 1.00 91.69 182 SER A N 1
ATOM 1384 C CA . SER A 1 182 ? 4.050 -1.419 -25.055 1.00 91.69 182 SER A CA 1
ATOM 1385 C C . SER A 1 182 ? 4.559 -2.815 -25.391 1.00 91.69 182 SER A C 1
ATOM 1387 O O . SER A 1 182 ? 3.998 -3.507 -26.241 1.00 91.69 182 SER A O 1
ATOM 1389 N N . ARG A 1 183 ? 5.636 -3.225 -24.720 1.00 90.38 183 ARG A N 1
ATOM 1390 C CA . ARG A 1 183 ? 6.215 -4.566 -24.810 1.00 90.38 183 ARG A CA 1
ATOM 1391 C C . ARG A 1 183 ? 6.583 -5.043 -23.415 1.00 90.38 183 ARG A C 1
ATOM 1393 O O . ARG A 1 183 ? 7.192 -4.287 -22.667 1.00 90.38 183 ARG A O 1
ATOM 1400 N N . SER A 1 184 ? 6.257 -6.293 -23.096 1.00 92.81 184 SER A N 1
ATOM 1401 C CA . SER A 1 184 ? 6.593 -6.924 -21.818 1.00 92.81 184 SER A CA 1
ATOM 1402 C C . SER A 1 184 ? 7.383 -8.214 -22.036 1.00 92.81 184 SER A C 1
ATOM 1404 O O . SER A 1 184 ? 7.116 -8.942 -22.993 1.00 92.81 184 SER A O 1
ATOM 1406 N N . THR A 1 185 ? 8.366 -8.495 -21.181 1.00 91.81 185 THR A N 1
ATOM 1407 C CA . THR A 1 185 ? 9.117 -9.759 -21.172 1.00 91.81 185 THR A CA 1
ATOM 1408 C C . THR A 1 185 ? 9.497 -10.165 -19.758 1.00 91.81 185 THR A C 1
ATOM 1410 O O . THR A 1 185 ? 9.750 -9.316 -18.905 1.00 91.81 185 THR A O 1
ATOM 1413 N N . ALA A 1 186 ? 9.603 -11.470 -19.521 1.00 94.12 186 ALA A N 1
ATOM 1414 C CA . ALA A 1 186 ? 10.247 -11.983 -18.322 1.00 94.12 186 ALA A CA 1
ATOM 1415 C C . ALA A 1 186 ? 11.774 -11.870 -18.461 1.00 94.12 186 ALA A C 1
ATOM 1417 O O . ALA A 1 186 ? 12.330 -12.200 -19.511 1.00 94.12 186 ALA A O 1
ATOM 1418 N N . VAL A 1 187 ? 12.439 -11.416 -17.401 1.00 94.81 187 VAL A N 1
ATOM 1419 C CA . VAL A 1 187 ? 13.898 -11.338 -17.284 1.00 94.81 187 VAL A CA 1
ATOM 1420 C C . VAL A 1 187 ? 14.310 -12.015 -15.984 1.00 94.81 187 VAL A C 1
ATOM 1422 O O . VAL A 1 187 ? 13.794 -11.700 -14.911 1.00 94.81 187 VAL A O 1
ATOM 1425 N N . VAL A 1 188 ? 15.258 -12.945 -16.077 1.00 96.56 188 VAL A N 1
ATOM 1426 C CA . VAL A 1 188 ? 15.837 -13.615 -14.910 1.00 96.56 188 VAL A CA 1
ATOM 1427 C C . VAL A 1 188 ? 17.114 -12.885 -14.513 1.00 96.56 188 VAL A C 1
ATOM 1429 O O . VAL A 1 188 ? 18.087 -12.867 -15.262 1.00 96.56 188 VAL A O 1
ATOM 1432 N N . LEU A 1 189 ? 17.112 -12.297 -13.321 1.00 97.12 189 LEU A N 1
ATOM 1433 C CA . LEU A 1 189 ? 18.241 -11.573 -12.757 1.00 97.12 189 LEU A CA 1
ATOM 1434 C C . LEU A 1 189 ? 18.951 -12.443 -11.717 1.00 97.12 189 LEU A C 1
ATOM 1436 O O . LEU A 1 189 ? 18.405 -12.728 -10.645 1.00 97.12 189 LEU A O 1
ATOM 1440 N N . ALA A 1 190 ? 20.189 -12.837 -12.013 1.00 97.38 190 ALA A N 1
ATOM 1441 C CA . ALA A 1 190 ? 21.030 -13.582 -11.080 1.00 97.38 190 ALA A CA 1
ATOM 1442 C C . ALA A 1 190 ? 21.301 -12.776 -9.786 1.00 97.38 190 ALA A C 1
ATOM 1444 O O . ALA A 1 190 ? 21.281 -11.540 -9.825 1.00 97.38 190 ALA A O 1
ATOM 1445 N N . PRO A 1 191 ? 21.574 -13.433 -8.640 1.00 97.94 191 PRO A N 1
ATOM 1446 C CA . PRO A 1 191 ? 21.934 -12.756 -7.394 1.00 97.94 191 PRO A CA 1
ATOM 1447 C C . PRO A 1 191 ? 23.104 -11.795 -7.598 1.00 97.94 191 PRO A C 1
ATOM 1449 O O . PRO A 1 191 ? 24.123 -12.189 -8.163 1.00 97.94 191 PRO A O 1
ATOM 1452 N N . ARG A 1 192 ? 22.971 -10.539 -7.149 1.00 97.31 192 ARG A N 1
ATOM 1453 C CA . ARG A 1 192 ? 23.992 -9.481 -7.330 1.00 97.31 192 ARG A CA 1
ATOM 1454 C C . ARG A 1 192 ? 24.428 -9.236 -8.789 1.00 97.31 192 ARG A C 1
ATOM 1456 O O . ARG A 1 192 ? 25.394 -8.509 -9.029 1.00 97.31 192 ARG A O 1
ATOM 1463 N N . GLY A 1 193 ? 23.728 -9.831 -9.753 1.00 95.88 193 GLY A N 1
ATOM 1464 C CA . GLY A 1 193 ? 24.072 -9.832 -11.166 1.00 95.88 193 GLY A CA 1
ATOM 1465 C C . GLY A 1 193 ? 23.547 -8.610 -11.907 1.00 95.88 193 GLY A C 1
ATOM 1466 O O . GLY A 1 193 ? 22.750 -7.826 -11.384 1.00 95.88 193 GLY A O 1
ATOM 1467 N N . VAL A 1 194 ? 24.003 -8.469 -13.150 1.00 96.62 194 VAL A N 1
ATOM 1468 C CA . VAL A 1 194 ? 23.517 -7.466 -14.098 1.00 96.62 194 VAL A CA 1
ATOM 1469 C C . VAL A 1 194 ? 23.077 -8.174 -15.364 1.00 96.62 194 VAL A C 1
ATOM 1471 O O . VAL A 1 194 ? 23.826 -8.985 -15.906 1.00 96.62 194 VAL A O 1
ATOM 1474 N N . THR A 1 195 ? 21.889 -7.832 -15.843 1.00 94.81 195 THR A N 1
ATOM 1475 C CA . THR A 1 195 ? 21.390 -8.253 -17.151 1.00 94.81 195 THR A CA 1
ATOM 1476 C C . THR A 1 195 ? 21.165 -7.014 -17.999 1.00 94.81 195 THR A C 1
ATOM 1478 O O . THR A 1 195 ? 20.647 -6.011 -17.510 1.00 94.81 195 THR A O 1
ATOM 1481 N N . GLU A 1 196 ? 21.575 -7.064 -19.259 1.00 92.38 196 GLU A N 1
ATOM 1482 C CA . GLU A 1 196 ? 21.422 -5.956 -20.194 1.00 92.38 196 GLU A CA 1
ATOM 1483 C C . GLU A 1 196 ? 20.400 -6.318 -21.266 1.00 92.38 196 GLU A C 1
ATOM 1485 O O . GLU A 1 196 ? 20.399 -7.435 -21.772 1.00 92.38 196 GLU A O 1
ATOM 1490 N N . HIS A 1 197 ? 19.539 -5.364 -21.611 1.00 89.31 197 HIS A N 1
ATOM 1491 C CA . HIS A 1 197 ? 18.682 -5.451 -22.788 1.00 89.31 197 HIS A CA 1
ATOM 1492 C C . HIS A 1 197 ? 18.770 -4.135 -23.550 1.00 89.31 197 HIS A C 1
ATOM 1494 O O . HIS A 1 197 ? 18.764 -3.058 -22.952 1.00 89.31 197 HIS A O 1
ATOM 1500 N N . GLY A 1 198 ? 18.826 -4.213 -24.870 1.00 83.81 198 GLY A N 1
ATOM 1501 C CA . GLY A 1 198 ? 18.942 -3.090 -25.782 1.00 83.81 198 GLY A CA 1
ATOM 1502 C C . GLY A 1 198 ? 18.471 -3.454 -27.184 1.00 83.81 198 GLY A C 1
ATOM 1503 O O . GLY A 1 198 ? 17.627 -4.327 -27.398 1.00 83.81 198 GLY A O 1
ATOM 1504 N N . TRP A 1 199 ? 19.011 -2.742 -28.169 1.00 78.19 199 TRP A N 1
ATOM 1505 C CA . TRP A 1 199 ? 18.605 -2.889 -29.564 1.00 78.19 199 TRP A CA 1
ATOM 1506 C C . TRP A 1 199 ? 18.788 -4.316 -30.103 1.00 78.19 199 TRP A C 1
ATOM 1508 O O . TRP A 1 199 ? 17.926 -4.785 -30.844 1.00 78.19 199 TRP A O 1
ATOM 1518 N N . ALA A 1 200 ? 19.849 -5.022 -29.695 1.00 71.75 200 ALA A N 1
ATOM 1519 C CA . ALA A 1 200 ? 20.143 -6.381 -30.161 1.00 71.75 200 ALA A CA 1
ATOM 1520 C C . ALA A 1 200 ? 19.060 -7.397 -29.750 1.00 71.75 200 ALA A C 1
ATOM 1522 O O . ALA A 1 200 ? 18.782 -8.346 -30.475 1.00 71.75 200 ALA A O 1
ATOM 1523 N N . GLU A 1 201 ? 18.382 -7.153 -28.632 1.00 76.69 201 GLU A N 1
ATOM 1524 C CA . GLU A 1 201 ? 17.277 -7.962 -28.119 1.00 76.69 201 GLU A CA 1
ATOM 1525 C C . GLU A 1 201 ? 15.911 -7.485 -28.670 1.00 76.69 201 GLU A C 1
ATOM 1527 O O . GLU A 1 201 ? 14.845 -7.993 -28.300 1.00 76.69 201 GLU A O 1
ATOM 1532 N N . GLY A 1 202 ? 15.922 -6.480 -29.554 1.00 75.12 202 GLY A N 1
ATOM 1533 C CA . GLY A 1 202 ? 14.745 -5.846 -30.145 1.00 75.12 202 GLY A CA 1
ATOM 1534 C C . GLY A 1 202 ? 14.104 -4.770 -29.264 1.00 75.12 202 GLY A C 1
ATOM 1535 O O . GLY A 1 202 ? 12.906 -4.518 -29.398 1.00 75.12 202 GLY A O 1
ATOM 1536 N N . TRP A 1 203 ? 14.858 -4.160 -28.344 1.00 75.12 203 TRP A N 1
ATOM 1537 C CA . TRP A 1 203 ? 14.377 -3.129 -27.414 1.00 75.12 203 TRP A CA 1
ATOM 1538 C C . TRP A 1 203 ? 15.005 -1.767 -27.743 1.00 75.12 203 TRP A C 1
ATOM 1540 O O . TRP A 1 203 ? 15.999 -1.372 -27.129 1.00 75.12 203 TRP A O 1
ATOM 1550 N N . PRO A 1 204 ? 14.470 -1.025 -28.731 1.00 80.31 204 PRO A N 1
ATOM 1551 C CA . PRO A 1 204 ? 14.919 0.333 -28.991 1.00 80.31 204 PRO A CA 1
ATOM 1552 C C . PRO A 1 204 ? 14.296 1.284 -27.961 1.00 80.31 204 PRO A C 1
ATOM 1554 O O . PRO A 1 204 ? 13.199 1.790 -28.180 1.00 80.31 204 PRO A O 1
ATOM 1557 N N . TYR A 1 205 ? 14.989 1.536 -26.849 1.00 88.06 205 TYR A N 1
ATOM 1558 C CA . TYR A 1 205 ? 14.574 2.574 -25.900 1.00 88.06 205 TYR A CA 1
ATOM 1559 C C . TYR A 1 205 ? 14.686 3.958 -26.541 1.00 88.06 205 TYR A C 1
ATOM 1561 O O . TYR A 1 205 ? 15.719 4.296 -27.130 1.00 88.06 205 TYR A O 1
ATOM 1569 N N . ARG A 1 206 ? 13.635 4.761 -26.399 1.00 87.31 206 ARG A N 1
ATOM 1570 C CA . ARG A 1 206 ? 13.558 6.147 -26.864 1.00 87.31 206 ARG A CA 1
ATOM 1571 C C . ARG A 1 206 ? 13.378 7.080 -25.674 1.00 87.31 206 ARG A C 1
ATOM 1573 O O . ARG A 1 206 ? 12.761 6.706 -24.683 1.00 87.31 206 ARG A O 1
ATOM 1580 N N . SER A 1 207 ? 13.888 8.302 -25.798 1.00 88.50 207 SER A N 1
ATOM 1581 C CA . SER A 1 207 ? 13.622 9.353 -24.811 1.00 88.50 207 SER A CA 1
ATOM 1582 C C . SER A 1 207 ? 12.112 9.524 -24.620 1.00 88.50 207 SER A C 1
ATOM 1584 O O . SER A 1 207 ? 11.352 9.532 -25.595 1.00 88.50 207 SER A O 1
ATOM 1586 N N . GLY A 1 208 ? 11.684 9.590 -23.360 1.00 89.00 208 GLY A N 1
ATOM 1587 C CA . GLY A 1 208 ? 10.276 9.647 -22.969 1.00 89.00 208 GLY A CA 1
ATOM 1588 C C . GLY A 1 208 ? 9.582 8.288 -22.819 1.00 89.00 208 GLY A C 1
ATOM 1589 O O . GLY A 1 208 ? 8.452 8.251 -22.332 1.00 89.00 208 GLY A O 1
ATOM 1590 N N . ASP A 1 209 ? 10.224 7.171 -23.180 1.00 92.88 209 ASP A N 1
ATOM 1591 C CA . ASP A 1 209 ? 9.713 5.846 -22.817 1.00 92.88 209 ASP A CA 1
ATOM 1592 C C . ASP A 1 209 ? 9.749 5.655 -21.291 1.00 92.88 209 ASP A C 1
ATOM 1594 O O . ASP A 1 209 ? 10.534 6.269 -20.569 1.00 92.88 209 ASP A O 1
ATOM 1598 N N . THR A 1 210 ? 8.907 4.764 -20.780 1.00 95.38 210 THR A N 1
ATOM 1599 C CA . THR A 1 210 ? 8.920 4.338 -19.375 1.00 95.38 210 THR A CA 1
ATOM 1600 C C . THR A 1 210 ? 9.236 2.853 -19.291 1.00 95.38 210 THR A C 1
ATOM 1602 O O . THR A 1 210 ? 8.632 2.048 -20.003 1.00 95.38 210 THR A O 1
ATOM 1605 N N . ILE A 1 211 ? 10.173 2.491 -18.417 1.00 95.75 211 ILE A N 1
ATOM 1606 C CA . ILE A 1 211 ? 10.521 1.114 -18.067 1.00 95.75 211 ILE A CA 1
ATOM 1607 C C . ILE A 1 211 ? 9.864 0.796 -16.723 1.00 95.75 211 ILE A C 1
ATOM 1609 O O . ILE A 1 211 ? 10.224 1.392 -15.714 1.00 95.75 211 ILE A O 1
ATOM 1613 N N . ALA A 1 212 ? 8.941 -0.159 -16.699 1.00 96.81 212 ALA A N 1
ATOM 1614 C CA . ALA A 1 212 ? 8.361 -0.717 -15.484 1.00 96.81 212 ALA A CA 1
ATOM 1615 C C . ALA A 1 212 ? 8.943 -2.112 -15.223 1.00 96.81 212 ALA A C 1
ATOM 1617 O O . ALA A 1 212 ? 8.926 -2.972 -16.102 1.00 96.81 212 ALA A O 1
ATOM 1618 N N . VAL A 1 213 ? 9.451 -2.351 -14.018 1.00 97.31 213 VAL A N 1
ATOM 1619 C CA . VAL A 1 213 ? 9.960 -3.649 -13.568 1.00 97.31 213 VAL A CA 1
ATOM 1620 C C . VAL A 1 213 ? 9.059 -4.148 -12.446 1.00 97.31 213 VAL A C 1
ATOM 1622 O O . VAL A 1 213 ? 8.997 -3.550 -11.373 1.00 97.31 213 VAL A O 1
ATOM 1625 N N . ALA A 1 214 ? 8.352 -5.244 -12.701 1.00 96.62 214 ALA A N 1
ATOM 1626 C CA . ALA A 1 214 ? 7.368 -5.813 -11.794 1.00 96.62 214 ALA A CA 1
ATOM 1627 C C . ALA A 1 214 ? 7.794 -7.197 -11.290 1.00 96.62 214 ALA A C 1
ATOM 1629 O O . ALA A 1 214 ? 8.391 -8.000 -12.010 1.00 96.62 214 ALA A O 1
ATOM 1630 N N . HIS A 1 215 ? 7.436 -7.492 -10.045 1.00 95.88 215 HIS A N 1
ATOM 1631 C CA . HIS A 1 215 ? 7.578 -8.801 -9.416 1.00 95.88 215 HIS A CA 1
ATOM 1632 C C . HIS A 1 215 ? 6.399 -9.007 -8.460 1.00 95.88 215 HIS A C 1
ATOM 1634 O O . HIS A 1 215 ? 5.939 -8.043 -7.854 1.00 95.88 215 HIS A O 1
ATOM 1640 N N . ALA A 1 216 ? 5.916 -10.242 -8.299 1.00 89.56 216 ALA A N 1
ATOM 1641 C CA . ALA A 1 216 ? 4.720 -10.527 -7.495 1.00 89.56 216 ALA A CA 1
ATOM 1642 C C . ALA A 1 216 ? 4.842 -10.028 -6.040 1.00 89.56 216 ALA A C 1
ATOM 1644 O O . ALA A 1 216 ? 3.915 -9.418 -5.505 1.00 89.56 216 ALA A O 1
ATOM 1645 N N . ASP A 1 217 ? 6.019 -10.241 -5.450 1.00 89.56 217 ASP A N 1
ATOM 1646 C CA . ASP A 1 217 ? 6.307 -9.928 -4.044 1.00 89.56 217 ASP A CA 1
ATOM 1647 C C . ASP A 1 217 ? 6.762 -8.483 -3.775 1.00 89.56 217 ASP A C 1
ATOM 1649 O O . ASP A 1 217 ? 6.987 -8.142 -2.619 1.00 89.56 217 ASP A O 1
ATOM 1653 N N . TYR A 1 218 ? 6.951 -7.644 -4.801 1.00 93.31 218 TYR A N 1
ATOM 1654 C CA . TYR A 1 218 ? 7.537 -6.306 -4.640 1.00 93.31 218 TYR A CA 1
ATOM 1655 C C . TYR A 1 218 ? 6.659 -5.203 -5.236 1.00 93.31 218 TYR A C 1
ATOM 1657 O O . TYR A 1 218 ? 5.799 -5.441 -6.085 1.00 93.31 218 TYR A O 1
ATOM 1665 N N . GLU A 1 219 ? 6.879 -3.971 -4.786 1.00 91.38 219 GLU A N 1
ATOM 1666 C CA . GLU A 1 219 ? 6.354 -2.780 -5.449 1.00 91.38 219 GLU A CA 1
ATOM 1667 C C . GLU A 1 219 ? 6.999 -2.633 -6.840 1.00 91.38 219 GLU A C 1
ATOM 1669 O O . GLU A 1 219 ? 8.176 -2.941 -7.031 1.00 91.38 219 GLU A O 1
ATOM 1674 N N . THR A 1 220 ? 6.210 -2.222 -7.838 1.00 94.12 220 THR A N 1
ATOM 1675 C CA . THR A 1 220 ? 6.709 -2.059 -9.213 1.00 94.12 220 THR A CA 1
ATOM 1676 C C . THR A 1 220 ? 7.641 -0.856 -9.276 1.00 94.12 220 THR A C 1
ATOM 1678 O O . THR A 1 220 ? 7.291 0.226 -8.815 1.00 94.12 220 THR A O 1
ATOM 1681 N N . LEU A 1 221 ? 8.822 -1.049 -9.855 1.00 95.50 221 LEU A N 1
ATOM 1682 C CA . LEU A 1 221 ? 9.787 0.018 -10.089 1.00 95.50 221 LEU A CA 1
ATOM 1683 C C . LEU A 1 221 ? 9.536 0.637 -11.462 1.00 95.50 221 LEU A C 1
ATOM 1685 O O . LEU A 1 221 ? 9.607 -0.072 -12.462 1.00 95.50 221 LEU A O 1
ATOM 1689 N N . GLU A 1 222 ? 9.322 1.947 -11.526 1.00 96.00 222 GLU A N 1
ATOM 1690 C CA . GLU A 1 222 ? 9.189 2.684 -12.785 1.00 96.00 222 GLU A CA 1
ATOM 1691 C C . GLU A 1 222 ? 10.354 3.658 -12.981 1.00 96.00 222 GLU A C 1
ATOM 1693 O O . GLU A 1 222 ? 10.736 4.390 -12.068 1.00 96.00 222 GLU A O 1
ATOM 1698 N N . VAL A 1 223 ? 10.932 3.661 -14.183 1.00 95.56 223 VAL A N 1
ATOM 1699 C CA . VAL A 1 223 ? 12.064 4.513 -14.560 1.00 95.56 223 VAL A CA 1
ATOM 1700 C C . VAL A 1 223 ? 11.797 5.140 -15.922 1.00 95.56 223 VAL A C 1
ATOM 1702 O O . VAL A 1 223 ? 11.542 4.435 -16.899 1.00 95.56 223 VAL A O 1
ATOM 1705 N N . ALA A 1 224 ? 11.872 6.468 -15.995 1.00 94.50 224 ALA A N 1
ATOM 1706 C CA . ALA A 1 224 ? 11.782 7.199 -17.252 1.00 94.50 224 ALA A CA 1
ATOM 1707 C C . ALA A 1 224 ? 13.097 7.092 -18.036 1.00 94.50 224 ALA A C 1
ATOM 1709 O O . ALA A 1 224 ? 14.189 7.213 -17.474 1.00 94.50 224 ALA A O 1
ATOM 1710 N N . VAL A 1 225 ? 12.986 6.881 -19.343 1.00 92.19 225 VAL A N 1
ATOM 1711 C CA . VAL A 1 225 ? 14.115 6.943 -20.269 1.00 92.19 225 VAL A CA 1
ATOM 1712 C C . VAL A 1 225 ? 14.399 8.419 -20.576 1.00 92.19 225 VAL A C 1
ATOM 1714 O O . VAL A 1 225 ? 13.481 9.114 -21.022 1.00 92.19 225 VAL A O 1
ATOM 1717 N N . PRO A 1 226 ? 15.630 8.906 -20.330 1.00 88.31 226 PRO A N 1
ATOM 1718 C CA . PRO A 1 226 ? 16.001 10.301 -20.556 1.00 88.31 226 PRO A CA 1
ATOM 1719 C C . PRO A 1 226 ? 15.991 10.673 -22.041 1.00 88.31 226 PRO A C 1
ATOM 1721 O O . PRO A 1 226 ? 16.266 9.799 -22.894 1.00 88.31 226 PRO A O 1
#

Organism: NCBI:txid2528023

Radius of gyration: 31.82 Å; chains: 1; bounding box: 101×60×87 Å

Sequence (226 aa):
MTRARRPAALLLALLLLAPGCNRSPQAHPLGNRLPVGVSELYFTADVEPADAGAVAAVLKKEKLFGDRPVTAQVRYLNRRYEVRVVVRAGAESSIHPRAWRAIGEAVSRDCFRGSPVDVHLCDEQMATLRVIPFEPVRPDLPVRVTLRRSAGGGSLVAQYRNESARTLSVAVTVRNPTTGASRSTAVVLAPRGVTEHGWAEGWPYRSGDTIAVAHADYETLEVAVP

Foldseek 3Di:
DDDDDDDDDDDDDDPDPDPPPPPDPPADPLGDWDDDPLEIEHEHPQADPVLSVQLSVLCVVLVVPDPDYKYWYWYQDPNAIEIQTADPPPPQPPDDLLSVLVSQQSSCVRRVVNGWYKYFYAHPVSHGPDINGHDPAFAAQQWDWDWDADPVRDAIKIKIFRAAQAKAFKKKKKAQPVVRDMDIDTDIHHGRHIDIDDVVNVDGDDQQIKIWIDDPRHDIDIDGDD

pLDDT: mean 86.77, std 16.1, range [39.56, 98.0]

InterPro domains:
  IPR059708 AF_1994, N-terminal domain [PF27311] (35-129)